Protein AF-A0A2P5M275-F1 (afdb_monomer_lite)

Secondary structure (DSSP, 8-state):
---HHHHHHHHHHHHHHTTTSTT--HHHHHHHHHHHHHHTTPPPPHHHHHHHHHHHHHHHHHHHHHHHHHHHHHHHS---S--HHHHHHHHHHHTPBPTTS-BTTGGG--S-HHHHHHHHHHHHHHHHTT--HHHHHHHHHHHHHHHTTT-TT--------HHHHHHHHHHHHHHH-GGGHHHHHHHHHHHHHHHHTS-TTHHHHHHHHHHHHHHHHHHTT-HHHHHHHHHHHHHHHHHHHHHHHHHHHHHHHHHHHHHHHHTT-TT---------TT--S-SHHHHHHH--SS--

Sequence (296 aa):
MATYPELYRQLAREILANEARSALSARELVDQLARRLNAKGYALTPEISRELTDYADSLKSSVRDGIEKAAKIAIDLPVTLQSATIANLAEQAFNQRWPDGIMLSDRLFNFGEDIRSGLTDVLQQAVKAGQSTDKTVLVMQRTIERASAGQRFAIVQRYQEDWVKDLYEAGVDLIRDPQTRKNWDRAIADVSERIDGLKVTGSRRAAERVFSQIKLAVEQGREELADSAVKYWLYDKQLYSLKRIARTEMSVAMHQAVIAGTENDDTIIGYQWRLSSTHVVTDICDYYASIDMGLG

pLDDT: mean 73.91, std 18.24, range [28.17, 97.75]

Radius of gyration: 28.37 Å; chains: 1; bounding box: 62×54×78 Å

Foldseek 3Di:
DDDPLRLLLVLVVLCVVCVVVPDDALLRSLVVSQVVCVVVVDHDDPVNSVVSSVVSVVLVVCVVVVVVVVVVVVVVDPDDVDDLQLLVQLLVLQVDQDPVRAGLLRVQDPADPQLSVQLSVLLNVCLSVVHDLLVSLVSSQCSQCVVVVNNPLDFRDPDDDVLLVQLLVLLLCCLVDVVSVVSNVVSLVVLVVVLVPDDPDPVSVLSVQLSVQSVVCSVVSHSVSNVVSVSVSSSVVSSVSSSVSSVVSSVSSSVSSVCVVCVPPPSDPDDAQDDDPPPDDDDVSCVRRPDCPPND

Structure (mmCIF, N/CA/C/O backbone):
data_AF-A0A2P5M275-F1
#
_entry.id   AF-A0A2P5M275-F1
#
loop_
_atom_site.group_PDB
_atom_site.id
_atom_site.type_symbol
_atom_site.label_atom_id
_atom_site.label_alt_id
_atom_site.label_comp_id
_atom_site.label_asym_id
_atom_site.label_entity_id
_atom_site.label_seq_id
_atom_site.pdbx_PDB_ins_code
_atom_site.Cartn_x
_atom_site.Cartn_y
_atom_site.Cartn_z
_atom_site.occupancy
_atom_site.B_iso_or_equiv
_atom_site.auth_seq_id
_atom_site.auth_comp_id
_atom_site.auth_asym_id
_atom_site.auth_atom_id
_atom_site.pdbx_PDB_model_num
ATOM 1 N N . MET A 1 1 ? 7.198 -24.721 -46.117 1.00 41.66 1 MET A N 1
ATOM 2 C CA . MET A 1 1 ? 8.501 -24.046 -45.936 1.00 41.66 1 MET A CA 1
ATOM 3 C C . MET A 1 1 ? 8.345 -23.093 -44.768 1.00 41.66 1 MET A C 1
ATOM 5 O O . MET A 1 1 ? 7.381 -22.342 -44.787 1.00 41.66 1 MET A O 1
ATOM 9 N N . ALA A 1 2 ? 9.194 -23.183 -43.744 1.00 42.75 2 ALA A N 1
ATOM 10 C CA . ALA A 1 2 ? 9.186 -22.203 -42.658 1.00 42.75 2 ALA A CA 1
ATOM 11 C C . ALA A 1 2 ? 9.651 -20.858 -43.228 1.00 42.75 2 ALA A C 1
ATOM 13 O O . ALA A 1 2 ? 10.563 -20.829 -44.058 1.00 42.75 2 ALA A O 1
ATOM 14 N N . THR A 1 3 ? 9.003 -19.767 -42.839 1.00 49.44 3 THR A N 1
ATOM 15 C CA . THR A 1 3 ? 9.398 -18.428 -43.284 1.00 49.44 3 THR A CA 1
ATOM 16 C C . THR A 1 3 ? 10.644 -17.975 -42.515 1.00 49.44 3 THR A C 1
ATOM 18 O O . THR A 1 3 ? 10.827 -18.332 -41.352 1.00 49.44 3 THR A O 1
ATOM 21 N N . TYR A 1 4 ? 11.521 -17.188 -43.147 1.00 48.44 4 TYR A N 1
ATOM 22 C CA . TYR A 1 4 ? 12.756 -16.675 -42.526 1.00 48.44 4 TYR A CA 1
ATOM 23 C C . TYR A 1 4 ? 12.555 -16.099 -41.100 1.00 48.44 4 TYR A C 1
ATOM 25 O O . TYR A 1 4 ? 13.332 -16.449 -40.211 1.00 48.44 4 TYR A O 1
ATOM 33 N N . PRO A 1 5 ? 11.495 -15.313 -40.811 1.00 46.75 5 PRO A N 1
ATOM 34 C CA . PRO A 1 5 ? 11.239 -14.793 -39.463 1.00 46.75 5 PRO A CA 1
ATOM 35 C C . PRO A 1 5 ? 10.912 -15.855 -38.401 1.00 46.75 5 PRO A C 1
ATOM 37 O O . PRO A 1 5 ? 11.118 -15.607 -37.213 1.00 46.75 5 PRO A O 1
ATOM 40 N N . GLU A 1 6 ? 10.374 -17.012 -38.793 1.00 53.12 6 GLU A N 1
ATOM 41 C CA . GLU A 1 6 ? 10.080 -18.123 -37.875 1.00 53.12 6 GLU A CA 1
ATOM 42 C C . GLU A 1 6 ? 11.361 -18.873 -37.497 1.00 53.12 6 GLU A C 1
ATOM 44 O O . GLU A 1 6 ? 11.539 -19.242 -36.337 1.00 53.12 6 GLU A O 1
ATOM 49 N N . LEU A 1 7 ? 12.288 -19.026 -38.448 1.00 53.81 7 LEU A N 1
ATOM 50 C CA . LEU A 1 7 ? 13.581 -19.677 -38.229 1.00 53.81 7 LEU A CA 1
ATOM 51 C C . LEU A 1 7 ? 14.481 -18.866 -37.286 1.00 53.81 7 LEU A C 1
ATOM 53 O O . LEU A 1 7 ? 15.051 -19.437 -36.357 1.00 53.81 7 LEU A O 1
ATOM 57 N N . TYR A 1 8 ? 14.548 -17.540 -37.460 1.00 55.03 8 TYR A N 1
ATOM 58 C CA . TYR A 1 8 ? 15.309 -16.655 -36.568 1.00 55.03 8 TYR A CA 1
ATOM 59 C C . TYR A 1 8 ? 14.751 -16.640 -35.140 1.00 55.03 8 TYR A C 1
ATOM 61 O O . TYR A 1 8 ? 15.510 -16.755 -34.177 1.00 55.03 8 TYR A O 1
ATOM 69 N N . ARG A 1 9 ? 13.420 -16.588 -34.986 1.00 56.62 9 ARG A N 1
ATOM 70 C CA . ARG A 1 9 ? 12.767 -16.672 -33.668 1.00 56.62 9 ARG A CA 1
ATOM 71 C C . ARG A 1 9 ? 13.028 -18.007 -32.981 1.00 56.62 9 ARG A C 1
ATOM 73 O O . ARG A 1 9 ? 13.296 -18.040 -31.782 1.00 56.62 9 ARG A O 1
ATOM 80 N N . GLN A 1 10 ? 12.976 -19.106 -33.728 1.00 58.97 10 GLN A N 1
ATOM 81 C CA . GLN A 1 10 ? 13.238 -20.428 -33.173 1.00 58.97 10 GLN A CA 1
ATOM 82 C C . GLN A 1 10 ? 14.709 -20.589 -32.760 1.00 58.97 10 GLN A C 1
ATOM 84 O O . GLN A 1 10 ? 14.979 -21.150 -31.701 1.00 58.97 10 GLN A O 1
ATOM 89 N N . LEU A 1 11 ? 15.649 -20.035 -33.530 1.00 58.50 11 LEU A N 1
ATOM 90 C CA . LEU A 1 11 ? 17.070 -20.003 -33.180 1.00 58.50 11 LEU A CA 1
ATOM 91 C C . LEU A 1 11 ? 17.345 -19.160 -31.923 1.00 58.50 11 LEU A C 1
ATOM 93 O O . LEU A 1 11 ? 18.062 -19.618 -31.036 1.00 58.50 11 LEU A O 1
ATOM 97 N N . ALA A 1 12 ? 16.732 -17.978 -31.798 1.00 55.66 12 ALA A N 1
ATOM 98 C CA . ALA A 1 12 ? 16.854 -17.133 -30.607 1.00 55.66 12 ALA A CA 1
ATOM 99 C C . ALA A 1 12 ? 16.350 -17.844 -29.334 1.00 55.66 12 ALA A C 1
ATOM 101 O O . ALA A 1 12 ? 17.017 -17.815 -28.300 1.00 55.66 12 ALA A O 1
ATOM 102 N N . ARG A 1 13 ? 15.220 -18.564 -29.419 1.00 59.66 13 ARG A N 1
ATOM 103 C CA . ARG A 1 13 ? 14.695 -19.375 -28.303 1.00 59.66 13 ARG A CA 1
ATOM 104 C C . ARG A 1 13 ? 15.646 -20.499 -27.895 1.00 59.66 13 ARG A C 1
ATOM 106 O O . ARG A 1 13 ? 15.815 -20.744 -26.705 1.00 59.66 13 ARG A O 1
ATOM 113 N N . GLU A 1 14 ? 16.277 -21.175 -28.854 1.00 59.34 14 GLU A N 1
ATOM 114 C CA . GLU A 1 14 ? 17.258 -22.232 -28.561 1.00 59.34 14 GLU A CA 1
ATOM 115 C C . GLU A 1 14 ? 18.533 -21.669 -27.920 1.00 59.34 14 GLU A C 1
ATOM 117 O O . GLU A 1 14 ? 19.098 -22.310 -27.033 1.00 59.34 14 GLU A O 1
ATOM 122 N N . ILE A 1 15 ? 18.973 -20.471 -28.321 1.00 57.38 15 ILE A N 1
ATOM 123 C CA . ILE A 1 15 ? 20.101 -19.774 -27.687 1.00 57.38 15 ILE A CA 1
ATOM 124 C C . ILE A 1 15 ? 19.769 -19.462 -26.219 1.00 57.38 15 ILE A C 1
ATOM 126 O O . ILE A 1 15 ? 20.538 -19.840 -25.338 1.00 57.38 15 ILE A O 1
ATOM 130 N N . LEU A 1 16 ? 18.599 -18.873 -25.947 1.00 54.28 16 LEU A N 1
ATOM 131 C CA . LEU A 1 16 ? 18.150 -18.524 -24.590 1.00 54.28 16 LEU A CA 1
ATOM 132 C C . LEU A 1 16 ? 17.917 -19.761 -23.703 1.00 54.28 16 LEU A C 1
ATOM 134 O O . LEU A 1 16 ? 18.324 -19.793 -22.543 1.00 54.28 16 LEU A O 1
ATOM 138 N N . ALA A 1 17 ? 17.322 -20.828 -24.244 1.00 57.44 17 ALA A N 1
ATOM 139 C CA . ALA A 1 17 ? 17.082 -22.071 -23.504 1.00 57.44 17 ALA A CA 1
ATOM 140 C C . ALA A 1 17 ? 18.379 -22.813 -23.123 1.00 57.44 17 ALA A C 1
ATOM 142 O O . ALA A 1 17 ? 18.396 -23.583 -22.160 1.00 57.44 17 ALA A O 1
ATOM 143 N N . ASN A 1 18 ? 19.467 -22.589 -23.868 1.00 53.31 18 ASN A N 1
ATOM 144 C CA . ASN A 1 18 ? 20.777 -23.194 -23.625 1.00 53.31 18 ASN A CA 1
ATOM 145 C C . ASN A 1 18 ? 21.795 -22.220 -23.009 1.00 53.31 18 ASN A C 1
ATOM 147 O O . ASN A 1 18 ? 22.940 -22.611 -22.788 1.00 53.31 18 ASN A O 1
ATOM 151 N N . GLU A 1 19 ? 21.398 -20.992 -22.665 1.00 48.16 19 GLU A N 1
ATOM 152 C CA . GLU A 1 19 ? 22.275 -19.970 -22.076 1.00 48.16 19 GLU A CA 1
ATOM 153 C C . GLU A 1 19 ? 22.831 -20.403 -20.702 1.00 48.16 19 GLU A C 1
ATOM 155 O O . GLU A 1 19 ? 23.972 -20.107 -20.355 1.00 48.16 19 GLU A O 1
ATOM 160 N N . ALA A 1 20 ? 22.086 -21.241 -19.967 1.00 38.84 20 ALA A N 1
ATOM 161 C CA . ALA A 1 20 ? 22.553 -21.886 -18.735 1.00 38.84 20 ALA A CA 1
ATOM 162 C C . ALA A 1 20 ? 23.567 -23.036 -18.965 1.00 38.84 20 ALA A C 1
ATOM 164 O O . ALA A 1 20 ? 24.135 -23.561 -18.008 1.00 38.84 20 ALA A O 1
ATOM 165 N N . ARG A 1 21 ? 23.793 -23.458 -20.219 1.00 43.53 21 ARG A N 1
ATOM 166 C CA . ARG A 1 21 ? 24.722 -24.527 -20.635 1.00 43.53 21 ARG A CA 1
ATOM 167 C C . ARG A 1 21 ? 25.749 -23.958 -21.622 1.00 43.53 21 ARG A C 1
ATOM 169 O O . ARG A 1 21 ? 25.783 -24.319 -22.796 1.00 43.53 21 ARG A O 1
ATOM 176 N N . SER A 1 22 ? 26.582 -23.044 -21.138 1.00 44.59 22 SER A N 1
ATOM 177 C CA . SER A 1 22 ? 27.550 -22.234 -21.893 1.00 44.59 22 SER A CA 1
ATOM 178 C C . SER A 1 22 ? 28.724 -23.008 -22.539 1.00 44.59 22 SER A C 1
ATOM 180 O O . SER A 1 22 ? 29.883 -22.698 -22.272 1.00 44.59 22 SER A O 1
ATOM 182 N N . ALA A 1 23 ? 28.468 -24.012 -23.386 1.00 54.59 23 ALA A N 1
ATOM 183 C CA . ALA A 1 23 ? 29.531 -24.791 -24.042 1.00 54.59 23 ALA A CA 1
ATOM 184 C C . ALA A 1 23 ? 29.375 -24.998 -25.561 1.00 54.59 23 ALA A C 1
ATOM 186 O O . ALA A 1 23 ? 30.333 -25.421 -26.198 1.00 54.59 23 ALA A O 1
ATOM 187 N N . LEU A 1 24 ? 28.216 -24.706 -26.162 1.00 59.34 24 LEU A N 1
ATOM 188 C CA . LEU A 1 24 ? 27.993 -24.958 -27.594 1.00 59.34 24 LEU A CA 1
ATOM 189 C C . LEU A 1 24 ? 28.390 -23.746 -28.448 1.00 59.34 24 LEU A C 1
ATOM 191 O O . LEU A 1 24 ? 28.012 -22.618 -28.135 1.00 59.34 24 LEU A O 1
ATOM 195 N N . SER A 1 25 ? 29.109 -23.967 -29.550 1.00 68.00 25 SER A N 1
ATOM 196 C CA . SER A 1 25 ? 29.417 -23.000 -30.618 1.00 68.00 25 SER A CA 1
ATOM 197 C C . SER A 1 25 ? 28.174 -22.640 -31.452 1.00 68.00 25 SER A C 1
ATOM 199 O O . SER A 1 25 ? 27.143 -23.305 -31.370 1.00 68.00 25 SER A O 1
ATOM 201 N N . ALA A 1 26 ? 28.209 -21.526 -32.200 1.00 64.19 26 ALA A N 1
ATOM 202 C CA . ALA A 1 26 ? 27.068 -21.097 -33.027 1.00 64.19 26 ALA A CA 1
ATOM 203 C C . ALA A 1 26 ? 26.691 -22.164 -34.061 1.00 64.19 26 ALA A C 1
ATOM 205 O O . ALA A 1 26 ? 25.523 -22.510 -34.214 1.00 64.19 26 ALA A O 1
ATOM 206 N N . ARG A 1 27 ? 27.709 -22.775 -34.669 1.00 67.75 27 ARG A N 1
ATOM 207 C CA . ARG A 1 27 ? 27.561 -23.895 -35.593 1.00 67.75 27 ARG A CA 1
ATOM 208 C C . ARG A 1 27 ? 26.863 -25.099 -34.957 1.00 67.75 27 ARG A C 1
ATOM 210 O O . ARG A 1 27 ? 25.938 -25.645 -35.543 1.00 67.75 27 ARG A O 1
ATOM 217 N N . GLU A 1 28 ? 27.235 -25.476 -33.734 1.00 69.94 28 GLU A N 1
ATOM 218 C CA . GLU A 1 28 ? 26.596 -26.600 -33.032 1.00 69.94 28 GLU A CA 1
ATOM 219 C C . GLU A 1 28 ? 25.122 -26.334 -32.693 1.00 69.94 28 GLU A C 1
ATOM 221 O O . GLU A 1 28 ? 24.309 -27.261 -32.734 1.00 69.94 28 GLU A O 1
ATOM 226 N N . LEU A 1 29 ? 24.762 -25.082 -32.393 1.00 66.31 29 LEU A N 1
ATOM 227 C CA . LEU A 1 29 ? 23.375 -24.672 -32.153 1.00 66.31 29 LEU A CA 1
ATOM 228 C C . LEU A 1 29 ? 22.541 -24.744 -33.437 1.00 66.31 29 LEU A C 1
ATOM 230 O O . LEU A 1 29 ? 21.451 -25.321 -33.432 1.00 66.31 29 LEU A O 1
ATOM 234 N N . VAL A 1 30 ? 23.074 -24.234 -34.549 1.00 66.25 30 VAL A N 1
ATOM 235 C CA . VAL A 1 30 ? 22.419 -24.309 -35.863 1.00 66.25 30 VAL A CA 1
ATOM 236 C C . VAL A 1 30 ? 22.283 -25.760 -36.328 1.00 66.25 30 VAL A C 1
ATOM 238 O O . VAL A 1 30 ? 21.218 -26.145 -36.803 1.00 66.25 30 VAL A O 1
ATOM 241 N N . ASP A 1 31 ? 23.282 -26.613 -36.091 1.00 71.44 31 ASP A N 1
ATOM 242 C CA . ASP A 1 31 ? 23.215 -28.045 -36.410 1.00 71.44 31 ASP A CA 1
ATOM 243 C C . ASP A 1 31 ? 22.168 -28.791 -35.559 1.00 71.44 31 ASP A C 1
ATOM 245 O O . ASP A 1 31 ? 21.525 -29.745 -36.013 1.00 71.44 31 ASP A O 1
ATOM 249 N N . GLN A 1 32 ? 21.970 -28.397 -34.298 1.00 69.75 32 GLN A N 1
ATOM 250 C CA . GLN A 1 32 ? 20.891 -28.939 -33.463 1.00 69.75 32 GLN A CA 1
ATOM 251 C C . GLN A 1 32 ? 19.508 -28.488 -33.943 1.00 69.75 32 GLN A C 1
ATOM 253 O O . GLN A 1 32 ? 18.606 -29.325 -34.063 1.00 69.75 32 GLN A O 1
ATOM 258 N N . LEU A 1 33 ? 19.356 -27.204 -34.273 1.00 64.06 33 LEU A N 1
ATOM 259 C CA . LEU A 1 33 ? 18.132 -26.660 -34.855 1.00 64.06 33 LEU A CA 1
ATOM 260 C C . LEU A 1 33 ? 17.806 -27.353 -36.188 1.00 64.06 33 LEU A C 1
ATOM 262 O O . LEU A 1 33 ? 16.672 -27.786 -36.399 1.00 64.06 33 LEU A O 1
ATOM 266 N N . ALA A 1 34 ? 18.815 -27.565 -37.035 1.00 65.25 34 ALA A N 1
ATOM 267 C CA . ALA A 1 34 ? 18.674 -28.240 -38.316 1.00 65.25 34 ALA A CA 1
ATOM 268 C C . ALA A 1 34 ? 18.193 -29.685 -38.177 1.00 65.25 34 ALA A C 1
ATOM 270 O O . ALA A 1 34 ? 17.273 -30.104 -38.879 1.00 65.25 34 ALA A O 1
ATOM 271 N N . ARG A 1 35 ? 18.739 -30.441 -37.217 1.00 70.00 35 ARG A N 1
ATOM 272 C CA . ARG A 1 35 ? 18.275 -31.807 -36.918 1.00 70.00 35 ARG A CA 1
ATOM 273 C C . ARG A 1 35 ? 16.803 -31.847 -36.500 1.00 70.00 35 ARG A C 1
ATOM 275 O O . ARG A 1 35 ? 16.069 -32.723 -36.955 1.00 70.00 35 ARG A O 1
ATOM 282 N N . ARG A 1 36 ? 16.349 -30.897 -35.676 1.00 65.00 36 ARG A N 1
ATOM 283 C CA . ARG A 1 36 ? 14.945 -30.823 -35.226 1.00 65.00 36 ARG A CA 1
ATOM 284 C C . ARG A 1 36 ? 13.990 -30.392 -36.337 1.00 65.00 36 ARG A C 1
ATOM 286 O O . ARG A 1 36 ? 12.874 -30.901 -36.407 1.00 65.00 36 ARG A O 1
ATOM 293 N N . LEU A 1 37 ? 14.413 -29.470 -37.196 1.00 60.12 37 LEU A N 1
ATOM 294 C CA . LEU A 1 37 ? 13.616 -28.994 -38.326 1.00 60.12 37 LEU A CA 1
ATOM 295 C C . LEU A 1 37 ? 13.491 -30.057 -39.423 1.00 60.12 37 LEU A C 1
ATOM 297 O O . LEU A 1 37 ? 12.380 -30.305 -39.893 1.00 60.12 37 LEU A O 1
ATOM 301 N N . ASN A 1 38 ? 14.574 -30.783 -39.714 1.00 65.06 38 ASN A N 1
ATOM 302 C CA . ASN A 1 38 ? 14.548 -31.947 -40.604 1.00 65.06 38 ASN A CA 1
ATOM 303 C C . ASN A 1 38 ? 13.584 -33.029 -40.088 1.00 65.06 38 ASN A C 1
ATOM 305 O O . ASN A 1 38 ? 12.805 -33.577 -40.863 1.00 65.06 38 ASN A O 1
ATOM 309 N N . ALA A 1 39 ? 13.558 -33.281 -38.772 1.00 67.62 39 ALA A N 1
ATOM 310 C CA . ALA A 1 39 ? 12.608 -34.214 -38.154 1.00 67.62 39 ALA A CA 1
ATOM 311 C C . ALA A 1 39 ? 11.133 -33.775 -38.282 1.00 67.62 39 ALA A C 1
ATOM 313 O O . ALA A 1 39 ? 10.233 -34.604 -38.177 1.00 67.62 39 ALA A O 1
ATOM 314 N N . LYS A 1 40 ? 10.877 -32.485 -38.534 1.00 61.44 40 LYS A N 1
ATOM 315 C CA . LYS A 1 40 ? 9.546 -31.913 -38.797 1.00 61.44 40 LYS A CA 1
ATOM 316 C C . LYS A 1 40 ? 9.257 -31.722 -40.296 1.00 61.44 40 LYS A C 1
ATOM 318 O O . LYS A 1 40 ? 8.268 -31.083 -40.640 1.00 61.44 40 LYS A O 1
ATOM 323 N N . GLY A 1 41 ? 10.101 -32.262 -41.182 1.00 57.78 41 GLY A N 1
ATOM 324 C CA . GLY A 1 41 ? 9.927 -32.202 -42.638 1.00 57.78 41 GLY A CA 1
ATOM 325 C C . GLY A 1 41 ? 10.428 -30.914 -43.304 1.00 57.78 41 GLY A C 1
ATOM 326 O O . GLY A 1 41 ? 10.123 -30.675 -44.470 1.00 57.78 41 GLY A O 1
ATOM 327 N N . TYR A 1 42 ? 11.190 -30.079 -42.593 1.00 55.56 42 TYR A N 1
ATOM 328 C CA . TYR A 1 42 ? 11.779 -28.851 -43.130 1.00 55.56 42 TYR A CA 1
ATOM 329 C C . TYR A 1 42 ? 13.244 -29.086 -43.497 1.00 55.56 42 TYR A C 1
ATOM 331 O O . TYR A 1 42 ? 14.047 -29.352 -42.612 1.00 55.56 42 TYR A O 1
ATOM 339 N N . ALA A 1 43 ? 13.595 -28.952 -44.778 1.00 56.53 43 ALA A N 1
ATOM 340 C CA . ALA A 1 43 ? 14.980 -29.025 -45.240 1.00 56.53 43 ALA A CA 1
ATOM 341 C C . ALA A 1 43 ? 15.621 -27.629 -45.236 1.00 56.53 43 ALA A C 1
ATOM 343 O O . ALA A 1 43 ? 15.140 -26.726 -45.923 1.00 56.53 43 ALA A O 1
ATOM 344 N N . LEU A 1 44 ? 16.702 -27.452 -44.474 1.00 58.78 44 LEU A N 1
ATOM 345 C CA . LEU A 1 44 ? 17.525 -26.241 -44.537 1.00 58.78 44 LEU A CA 1
ATOM 346 C C . LEU A 1 44 ? 18.539 -26.368 -45.666 1.00 58.78 44 LEU A C 1
ATOM 348 O O . LEU A 1 44 ? 19.273 -27.357 -45.737 1.00 58.78 44 LEU A O 1
ATOM 352 N N . THR A 1 45 ? 18.595 -25.367 -46.540 1.00 66.38 45 THR A N 1
ATOM 353 C CA . THR A 1 45 ? 19.638 -25.312 -47.562 1.00 66.38 45 THR A CA 1
ATOM 354 C C . THR A 1 45 ? 20.974 -24.894 -46.934 1.00 66.38 45 THR A C 1
ATOM 356 O O . THR A 1 45 ? 20.988 -24.249 -45.878 1.00 66.38 45 THR A O 1
ATOM 359 N N . PRO A 1 46 ? 22.116 -25.242 -47.552 1.00 65.94 46 PRO A N 1
ATOM 360 C CA . PRO A 1 46 ? 23.437 -24.822 -47.080 1.00 65.94 46 PRO A CA 1
ATOM 361 C C . PRO A 1 46 ? 23.585 -23.302 -46.916 1.00 65.94 46 PRO A C 1
ATOM 363 O O . PRO A 1 46 ? 24.326 -22.849 -46.045 1.00 65.94 46 PRO A O 1
ATOM 366 N N . GLU A 1 47 ? 22.874 -22.521 -47.729 1.00 61.44 47 GLU A N 1
ATOM 367 C CA . GLU A 1 47 ? 22.841 -21.058 -47.675 1.00 61.44 47 GLU A CA 1
ATOM 368 C C . GLU A 1 47 ? 22.132 -20.569 -46.407 1.00 61.44 47 GLU A C 1
ATOM 370 O O . GLU A 1 47 ? 22.695 -19.769 -45.665 1.00 61.44 47 GLU A O 1
ATOM 375 N N . ILE A 1 48 ? 20.955 -21.124 -46.094 1.00 58.19 48 ILE A N 1
ATOM 376 C CA . ILE A 1 48 ? 20.192 -20.770 -44.886 1.00 58.19 48 ILE A CA 1
ATOM 377 C C . ILE A 1 48 ? 20.956 -21.186 -43.622 1.00 58.19 48 ILE A C 1
ATOM 379 O O . ILE A 1 48 ? 20.989 -20.448 -42.641 1.00 58.19 48 ILE A O 1
ATOM 383 N N . SER A 1 49 ? 21.625 -22.342 -43.637 1.00 60.47 49 SER A N 1
ATOM 384 C CA . SER A 1 49 ? 22.469 -22.775 -42.514 1.00 60.47 49 SER A CA 1
ATOM 385 C C . SER A 1 49 ? 23.648 -21.830 -42.265 1.00 60.47 49 SER A C 1
ATOM 387 O O . SER A 1 49 ? 24.035 -21.626 -41.113 1.00 60.47 49 SER A O 1
ATOM 389 N N . ARG A 1 50 ? 24.217 -21.237 -43.323 1.00 65.38 50 ARG A N 1
ATOM 390 C CA . ARG A 1 50 ? 25.289 -20.241 -43.202 1.00 65.38 50 ARG A CA 1
ATOM 391 C C . ARG A 1 50 ? 24.761 -18.942 -42.599 1.00 65.38 50 ARG A C 1
ATOM 393 O O . ARG A 1 50 ? 25.303 -18.508 -41.593 1.00 65.38 50 ARG A O 1
ATOM 400 N N . GLU A 1 51 ? 23.655 -18.412 -43.120 1.00 61.44 51 GLU A N 1
ATOM 401 C CA . GLU A 1 51 ? 23.021 -17.194 -42.589 1.00 61.44 51 GLU A CA 1
ATOM 402 C C . GLU A 1 51 ? 22.602 -17.337 -41.118 1.00 61.44 51 GLU A C 1
ATOM 404 O O . GLU A 1 51 ? 22.825 -16.436 -40.314 1.00 61.44 51 GLU A O 1
ATOM 409 N N . LEU A 1 52 ? 22.056 -18.493 -40.726 1.00 56.19 52 LEU A N 1
ATOM 410 C CA . LEU A 1 52 ? 21.713 -18.775 -39.329 1.00 56.19 52 LEU A CA 1
ATOM 411 C C . LEU A 1 52 ? 22.953 -18.881 -38.430 1.00 56.19 52 LEU A C 1
ATOM 413 O O . LEU A 1 52 ? 22.884 -18.514 -37.257 1.00 56.19 52 LEU A O 1
ATOM 417 N N . THR A 1 53 ? 24.077 -19.375 -38.957 1.00 65.06 53 THR A N 1
ATOM 418 C CA . THR A 1 53 ? 25.344 -19.447 -38.212 1.00 65.06 53 THR A CA 1
ATOM 419 C C . THR A 1 53 ? 25.923 -18.053 -38.019 1.00 65.06 53 THR A C 1
ATOM 421 O O . THR A 1 53 ? 26.240 -17.699 -36.888 1.00 65.06 53 THR A O 1
ATOM 424 N N . ASP A 1 54 ? 25.954 -17.243 -39.078 1.00 63.72 54 ASP A N 1
ATOM 425 C CA . ASP A 1 54 ? 26.412 -15.853 -39.032 1.00 63.72 54 ASP A CA 1
ATOM 426 C C . ASP A 1 54 ? 25.539 -15.019 -38.076 1.00 63.72 54 ASP A C 1
ATOM 428 O O . ASP A 1 54 ? 26.051 -14.233 -37.280 1.00 63.72 54 ASP A O 1
ATOM 432 N N . TYR A 1 55 ? 24.222 -15.248 -38.073 1.00 58.72 55 TYR A N 1
ATOM 433 C CA . TYR A 1 55 ? 23.295 -14.627 -37.126 1.00 58.72 55 TYR A CA 1
ATOM 434 C C . TYR A 1 55 ? 23.526 -15.086 -35.678 1.00 58.72 55 TYR A C 1
ATOM 436 O O . TYR A 1 55 ? 23.542 -14.260 -34.767 1.00 58.72 55 TYR A O 1
ATOM 444 N N . ALA A 1 56 ? 23.740 -16.384 -35.440 1.00 58.72 56 ALA A N 1
ATOM 445 C CA . ALA A 1 56 ? 24.048 -16.906 -34.107 1.00 58.72 56 ALA A CA 1
ATOM 446 C C . ALA A 1 56 ? 25.413 -16.421 -33.585 1.00 58.72 56 ALA A C 1
ATOM 448 O O . ALA A 1 56 ? 25.546 -16.152 -32.388 1.00 58.72 56 ALA A O 1
ATOM 449 N N . ASP A 1 57 ? 26.413 -16.286 -34.458 1.00 63.72 57 ASP A N 1
ATOM 450 C CA . ASP A 1 57 ? 27.716 -15.706 -34.125 1.00 63.72 57 ASP A CA 1
ATOM 451 C C . ASP A 1 57 ? 27.602 -14.205 -33.852 1.00 63.72 57 ASP A C 1
ATOM 453 O O . ASP A 1 57 ? 28.147 -13.742 -32.852 1.00 63.72 57 ASP A O 1
ATOM 457 N N . SER A 1 58 ? 26.821 -13.469 -34.651 1.00 56.94 58 SER A N 1
ATOM 458 C CA . SER A 1 58 ? 26.509 -12.059 -34.396 1.00 56.94 58 SER A CA 1
ATOM 459 C C . SER A 1 58 ? 25.776 -11.873 -33.072 1.00 56.94 58 SER A C 1
ATOM 461 O O . SER A 1 58 ? 26.092 -10.955 -32.330 1.00 56.94 58 SER A O 1
ATOM 463 N N . LEU A 1 59 ? 24.817 -12.734 -32.731 1.00 55.78 59 LEU A N 1
ATOM 464 C CA . LEU A 1 59 ? 24.135 -12.686 -31.437 1.00 55.78 59 LEU A CA 1
ATOM 465 C C . LEU A 1 59 ? 25.107 -12.959 -30.292 1.00 55.78 59 LEU A C 1
ATOM 467 O O . LEU A 1 59 ? 25.091 -12.243 -29.300 1.00 55.78 59 LEU A O 1
ATOM 471 N N . LYS A 1 60 ? 25.992 -13.952 -30.423 1.00 57.31 60 LYS A N 1
ATOM 472 C CA . LYS A 1 60 ? 27.016 -14.227 -29.407 1.00 57.31 60 LYS A CA 1
ATOM 473 C C . LYS A 1 60 ? 28.028 -13.103 -29.269 1.00 57.31 60 LYS A C 1
ATOM 475 O O . LYS A 1 60 ? 28.425 -12.813 -28.144 1.00 57.31 60 LYS A O 1
ATOM 480 N N . SER A 1 61 ? 28.454 -12.487 -30.370 1.00 54.72 61 SER A N 1
ATOM 481 C CA . SER A 1 61 ? 29.343 -11.329 -30.325 1.00 54.72 61 SER A CA 1
ATOM 482 C C . SER A 1 61 ? 28.620 -10.123 -29.746 1.00 54.72 61 SER A C 1
ATOM 484 O O . SER A 1 61 ? 29.173 -9.491 -28.869 1.00 54.72 61 SER A O 1
ATOM 486 N N . SER A 1 62 ? 27.367 -9.857 -30.116 1.00 49.47 62 SER A N 1
ATOM 487 C CA . SER A 1 62 ? 26.563 -8.771 -29.544 1.00 49.47 62 SER A CA 1
ATOM 488 C C . SER A 1 62 ? 26.265 -8.984 -28.060 1.00 49.47 62 SER A C 1
ATOM 490 O O . SER A 1 62 ? 26.317 -8.029 -27.293 1.00 49.47 62 SER A O 1
ATOM 492 N N . VAL A 1 63 ? 26.016 -10.223 -27.622 1.00 46.84 63 VAL A N 1
ATOM 493 C CA . VAL A 1 63 ? 25.864 -10.579 -26.203 1.00 46.84 63 VAL A CA 1
ATOM 494 C C . VAL A 1 63 ? 27.198 -10.453 -25.473 1.00 46.84 63 VAL A C 1
ATOM 496 O O . VAL A 1 63 ? 27.228 -9.876 -24.393 1.00 46.84 63 VAL A O 1
ATOM 499 N N . ARG A 1 64 ? 28.319 -10.917 -26.045 1.00 44.69 64 ARG A N 1
ATOM 500 C CA . ARG A 1 64 ? 29.660 -10.738 -25.458 1.00 44.69 64 ARG A CA 1
ATOM 501 C C . ARG A 1 64 ? 30.037 -9.263 -25.372 1.00 44.69 64 ARG A C 1
ATOM 503 O O . ARG A 1 64 ? 30.438 -8.827 -24.307 1.00 44.69 64 ARG A O 1
ATOM 510 N N . ASP A 1 65 ? 29.863 -8.500 -26.440 1.00 47.97 65 ASP A N 1
ATOM 511 C CA . ASP A 1 65 ? 30.119 -7.062 -26.499 1.00 47.97 65 ASP A CA 1
ATOM 512 C C . ASP A 1 65 ? 29.177 -6.306 -25.562 1.00 47.97 65 ASP A C 1
ATOM 514 O O . ASP A 1 65 ? 29.579 -5.328 -24.940 1.00 47.97 65 ASP A O 1
ATOM 518 N N . GLY A 1 66 ? 27.932 -6.767 -25.425 1.00 42.38 66 GLY A N 1
ATOM 519 C CA . GLY A 1 66 ? 26.958 -6.279 -24.455 1.00 42.38 66 GLY A CA 1
ATOM 520 C C . GLY A 1 66 ? 27.395 -6.555 -23.018 1.00 42.38 66 GLY A C 1
ATOM 521 O O . GLY A 1 66 ? 27.364 -5.645 -22.197 1.00 42.38 66 GLY A O 1
ATOM 522 N N . ILE A 1 67 ? 27.886 -7.763 -22.724 1.00 37.31 67 ILE A N 1
ATOM 523 C CA . ILE A 1 67 ? 28.462 -8.152 -21.429 1.00 37.31 67 ILE A CA 1
ATOM 524 C C . ILE A 1 67 ? 29.758 -7.384 -21.158 1.00 37.31 67 ILE A C 1
ATOM 526 O O . ILE A 1 67 ? 29.956 -6.934 -20.041 1.00 37.31 67 ILE A O 1
ATOM 530 N N . GLU A 1 68 ? 30.629 -7.181 -22.145 1.00 38.34 68 GLU A N 1
ATOM 531 C CA . GLU A 1 68 ? 31.878 -6.425 -22.012 1.00 38.34 68 GLU A CA 1
ATOM 532 C C . GLU A 1 68 ? 31.620 -4.923 -21.856 1.00 38.34 68 GLU A C 1
ATOM 534 O O . GLU A 1 68 ? 32.284 -4.270 -21.051 1.00 38.34 68 GLU A O 1
ATOM 539 N N . LYS A 1 69 ? 30.631 -4.362 -22.565 1.00 42.62 69 LYS A N 1
ATOM 540 C CA . LYS A 1 69 ? 30.147 -2.990 -22.345 1.00 42.62 69 LYS A CA 1
ATOM 541 C C . LYS A 1 69 ? 29.517 -2.858 -20.965 1.00 42.62 69 LYS A C 1
ATOM 543 O O . LYS A 1 69 ? 29.865 -1.929 -20.246 1.00 42.62 69 LYS A O 1
ATOM 548 N N . ALA A 1 70 ? 28.653 -3.789 -20.566 1.00 34.31 70 ALA A N 1
ATOM 549 C CA . ALA A 1 70 ? 28.051 -3.815 -19.237 1.00 34.31 70 ALA A CA 1
ATOM 550 C C . ALA A 1 70 ? 29.109 -3.989 -18.137 1.00 34.31 70 ALA A C 1
ATOM 552 O O . ALA A 1 70 ? 29.028 -3.315 -17.119 1.00 34.31 70 ALA A O 1
ATOM 553 N N . ALA A 1 71 ? 30.139 -4.810 -18.355 1.00 31.61 71 ALA A N 1
ATOM 554 C CA . ALA A 1 71 ? 31.263 -5.004 -17.442 1.00 31.61 71 ALA A CA 1
ATOM 555 C C . ALA A 1 71 ? 32.161 -3.761 -17.363 1.00 31.61 71 ALA A C 1
ATOM 557 O O . ALA A 1 71 ? 32.576 -3.385 -16.273 1.00 31.61 71 ALA A O 1
ATOM 558 N N . LYS A 1 72 ? 32.413 -3.069 -18.482 1.00 34.78 72 LYS A N 1
ATOM 559 C CA . LYS A 1 72 ? 33.106 -1.768 -18.489 1.00 34.78 72 LYS A CA 1
ATOM 560 C C . LYS A 1 72 ? 32.307 -0.689 -17.755 1.00 34.78 72 LYS A C 1
ATOM 562 O O . LYS A 1 72 ? 32.889 0.070 -16.994 1.00 34.78 72 LYS A O 1
ATOM 567 N N . ILE A 1 73 ? 30.984 -0.658 -17.926 1.00 36.81 73 ILE A N 1
ATOM 568 C CA . ILE A 1 73 ? 30.086 0.247 -17.189 1.00 36.81 73 ILE A CA 1
ATOM 569 C C . ILE A 1 73 ? 30.044 -0.122 -15.692 1.00 36.81 73 ILE A C 1
ATOM 571 O O . ILE A 1 73 ? 30.014 0.766 -14.845 1.00 36.81 73 ILE A O 1
ATOM 575 N N . ALA A 1 74 ? 30.100 -1.414 -15.356 1.00 28.17 74 ALA A N 1
ATOM 576 C CA . ALA A 1 74 ? 30.088 -1.932 -13.986 1.00 28.17 74 ALA A CA 1
ATOM 577 C C . ALA A 1 74 ? 31.378 -1.674 -13.192 1.00 28.17 74 ALA A C 1
ATOM 579 O O . ALA A 1 74 ? 31.342 -1.666 -11.963 1.00 28.17 74 ALA A O 1
ATOM 580 N N . ILE A 1 75 ? 32.513 -1.497 -13.875 1.00 32.31 75 ILE A N 1
ATOM 581 C CA . ILE A 1 75 ? 33.804 -1.196 -13.239 1.00 32.31 75 ILE A CA 1
ATOM 582 C C . ILE A 1 75 ? 33.863 0.268 -12.765 1.00 32.31 75 ILE A C 1
ATOM 584 O O . ILE A 1 75 ? 34.508 0.535 -11.754 1.00 32.31 75 ILE A O 1
ATOM 588 N N . ASP A 1 76 ? 33.131 1.184 -13.413 1.00 35.47 76 ASP A N 1
ATOM 589 C CA . ASP A 1 76 ? 33.159 2.623 -13.092 1.00 35.47 76 ASP A CA 1
ATOM 590 C C . ASP A 1 76 ? 31.911 3.150 -12.355 1.00 35.47 76 ASP A C 1
ATOM 592 O O . ASP A 1 76 ? 31.951 4.247 -11.794 1.00 35.47 76 ASP A O 1
ATOM 596 N N . LEU A 1 77 ? 30.809 2.394 -12.292 1.00 30.91 77 LEU A N 1
ATOM 597 C CA . LEU A 1 77 ? 29.594 2.776 -11.562 1.00 30.91 77 LEU A CA 1
ATOM 598 C C . LEU A 1 77 ? 29.026 1.585 -10.777 1.00 30.91 77 LEU A C 1
ATOM 600 O O . LEU A 1 77 ? 28.970 0.474 -11.308 1.00 30.91 77 LEU A O 1
ATOM 604 N N . PRO A 1 78 ? 28.543 1.789 -9.534 1.00 29.05 78 PRO A N 1
ATOM 605 C CA . PRO A 1 78 ? 27.832 0.745 -8.812 1.00 29.05 78 PRO A CA 1
ATOM 606 C C . PRO A 1 78 ? 26.630 0.305 -9.653 1.00 29.05 78 PRO A C 1
ATOM 608 O O . PRO A 1 78 ? 25.729 1.101 -9.914 1.00 29.05 78 PRO A O 1
ATOM 611 N N . VAL A 1 79 ? 26.629 -0.958 -10.088 1.00 30.98 79 VAL A N 1
ATOM 612 C CA . VAL A 1 79 ? 25.527 -1.563 -10.844 1.00 30.98 79 VAL A CA 1
ATOM 613 C C . VAL A 1 79 ? 24.328 -1.722 -9.918 1.00 30.98 79 VAL A C 1
ATOM 615 O O . VAL A 1 79 ? 24.080 -2.773 -9.330 1.00 30.98 79 VAL A O 1
ATOM 618 N N . THR A 1 80 ? 23.564 -0.653 -9.769 1.00 36.84 80 THR A N 1
ATOM 619 C CA . THR A 1 80 ? 22.126 -0.762 -9.584 1.00 36.84 80 THR A CA 1
ATOM 620 C C . THR A 1 80 ? 21.512 -0.949 -10.971 1.00 36.84 80 THR A C 1
ATOM 622 O O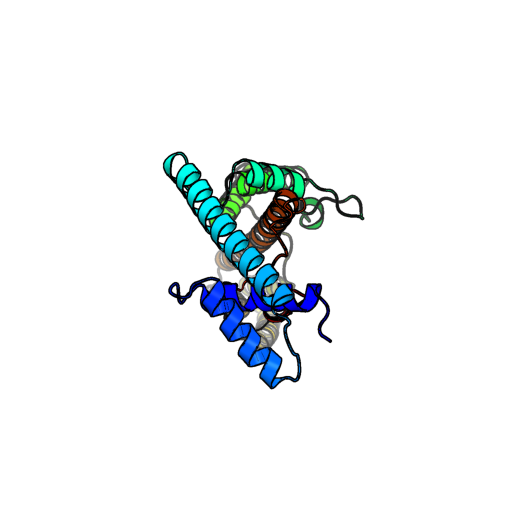 . THR A 1 80 ? 22.022 -0.432 -11.962 1.00 36.84 80 THR A O 1
ATOM 625 N N . LEU A 1 81 ? 20.405 -1.689 -11.072 1.00 38.62 81 LEU A N 1
ATOM 626 C CA . LEU A 1 81 ? 19.613 -1.890 -12.304 1.00 38.62 81 LEU A CA 1
ATOM 627 C C . LEU A 1 81 ? 18.997 -0.585 -12.869 1.00 38.62 81 LEU A C 1
ATOM 629 O O . LEU A 1 81 ? 18.000 -0.612 -13.582 1.00 38.62 81 LEU A O 1
ATOM 633 N N . GLN A 1 82 ? 19.556 0.572 -12.529 1.00 51.53 82 GLN A N 1
ATOM 634 C CA . GLN A 1 82 ? 19.091 1.890 -12.912 1.00 51.53 82 GLN A CA 1
ATOM 635 C C . GLN A 1 82 ? 20.276 2.678 -13.452 1.00 51.53 82 GLN A C 1
ATOM 637 O O . GLN A 1 82 ? 20.973 3.373 -12.714 1.00 51.53 82 GLN A O 1
ATOM 642 N N . SER A 1 83 ? 20.503 2.590 -14.763 1.00 58.62 83 SER A N 1
ATOM 643 C CA . SER A 1 83 ? 21.298 3.623 -15.420 1.00 58.62 83 SER A CA 1
ATOM 644 C C . SER A 1 83 ? 20.621 4.979 -15.173 1.00 58.62 83 SER A C 1
ATOM 646 O O . SER A 1 83 ? 19.392 5.058 -15.066 1.00 58.62 83 SER A O 1
ATOM 648 N N . ALA A 1 84 ? 21.396 6.061 -15.084 1.00 59.56 84 ALA A N 1
ATOM 649 C CA . ALA A 1 84 ? 20.836 7.405 -14.903 1.00 59.56 84 ALA A CA 1
ATOM 650 C C . ALA A 1 84 ? 19.774 7.740 -15.975 1.00 59.56 84 ALA A C 1
ATOM 652 O O . ALA A 1 84 ? 18.804 8.442 -15.699 1.00 59.56 84 ALA A O 1
ATOM 653 N N . THR A 1 85 ? 19.917 7.171 -17.176 1.00 59.88 85 THR A N 1
ATOM 654 C CA . TH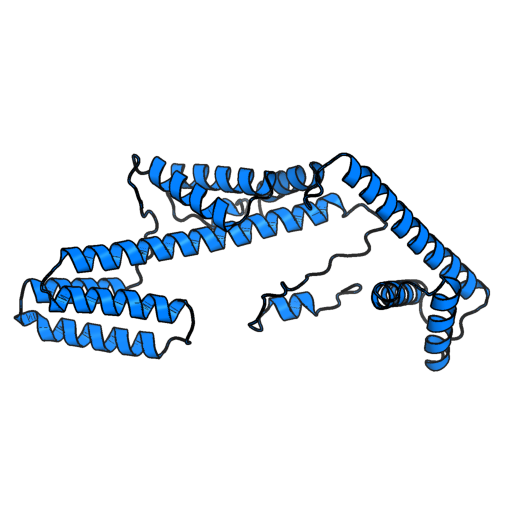R A 1 85 ? 18.938 7.243 -18.266 1.00 59.88 85 THR A CA 1
ATOM 655 C C . THR A 1 85 ? 17.602 6.605 -17.889 1.00 59.88 85 THR A C 1
ATOM 657 O O . THR A 1 85 ? 16.571 7.254 -18.026 1.00 59.88 85 THR A O 1
ATOM 660 N N . ILE A 1 86 ? 17.602 5.376 -17.360 1.00 59.62 86 ILE A N 1
ATOM 661 C CA . ILE A 1 86 ? 16.373 4.686 -16.933 1.00 59.62 86 ILE A CA 1
ATOM 662 C C . ILE A 1 86 ? 15.722 5.406 -15.750 1.00 59.62 86 ILE A C 1
ATOM 664 O O . ILE A 1 86 ? 14.504 5.546 -15.720 1.00 59.62 86 ILE A O 1
ATOM 668 N N . ALA A 1 87 ? 16.506 5.934 -14.808 1.00 61.72 87 ALA A N 1
ATOM 669 C CA . ALA A 1 87 ? 15.964 6.733 -13.709 1.00 61.72 87 ALA A CA 1
ATOM 670 C C . ALA A 1 87 ? 15.250 8.007 -14.210 1.00 61.72 87 ALA A C 1
ATOM 672 O O . ALA A 1 87 ? 14.146 8.311 -13.759 1.00 61.72 87 ALA A O 1
ATOM 673 N N . ASN A 1 88 ? 15.840 8.715 -15.180 1.00 66.12 88 ASN A N 1
ATOM 674 C CA . ASN A 1 88 ? 15.229 9.899 -15.794 1.00 66.12 88 ASN A CA 1
ATOM 675 C C . ASN A 1 88 ? 13.982 9.551 -16.621 1.00 66.12 88 ASN A C 1
ATOM 677 O O . ASN A 1 88 ? 12.989 10.273 -16.570 1.00 66.12 88 ASN A O 1
ATOM 681 N N . LEU A 1 89 ? 14.011 8.446 -17.366 1.00 64.44 89 LEU A N 1
ATOM 682 C CA . LEU A 1 89 ? 12.851 7.968 -18.121 1.00 64.44 89 LEU A CA 1
ATOM 683 C C . LEU A 1 89 ? 11.720 7.514 -17.195 1.00 64.44 89 LEU A C 1
ATOM 685 O O . LEU A 1 89 ? 10.558 7.737 -17.509 1.00 64.44 89 LEU A O 1
ATOM 689 N N . ALA A 1 90 ? 12.037 6.954 -16.027 1.00 62.09 90 ALA A N 1
ATOM 690 C CA . ALA A 1 90 ? 11.037 6.586 -15.031 1.00 62.09 90 ALA A CA 1
ATOM 691 C C . ALA A 1 90 ? 10.389 7.808 -14.384 1.00 62.09 90 ALA A C 1
ATOM 693 O O . ALA A 1 90 ? 9.182 7.812 -14.158 1.00 62.09 90 ALA A O 1
ATOM 694 N N . GLU A 1 91 ? 11.162 8.867 -14.139 1.00 68.62 91 GLU A N 1
ATOM 695 C CA . GLU A 1 91 ? 10.629 10.166 -13.722 1.00 68.62 91 GLU A CA 1
ATOM 696 C C . GLU A 1 91 ? 9.680 10.746 -14.791 1.00 68.62 91 GLU A C 1
ATOM 698 O O . GLU A 1 91 ? 8.581 11.194 -14.465 1.00 68.62 91 GLU A O 1
ATOM 703 N N . GLN A 1 92 ? 10.050 10.680 -16.074 1.00 70.88 92 GLN A N 1
ATOM 704 C CA . GLN A 1 92 ? 9.197 11.138 -17.181 1.00 70.88 92 GLN A CA 1
ATOM 705 C C . GLN A 1 92 ? 7.922 10.299 -17.330 1.00 70.88 92 GLN A C 1
ATOM 707 O O . GLN A 1 92 ? 6.838 10.862 -17.472 1.00 70.88 92 GLN A O 1
ATOM 712 N N . ALA A 1 93 ? 8.041 8.974 -17.251 1.00 69.25 93 ALA A N 1
ATOM 713 C CA . ALA A 1 93 ? 6.923 8.042 -17.336 1.00 69.25 93 ALA A CA 1
ATOM 714 C C . ALA A 1 93 ? 5.932 8.229 -16.181 1.00 69.25 93 ALA A C 1
ATOM 716 O O . ALA A 1 93 ? 4.724 8.297 -16.398 1.00 69.25 93 ALA A O 1
ATOM 717 N N . PHE A 1 94 ? 6.435 8.419 -14.957 1.00 66.31 94 PHE A N 1
ATOM 718 C CA . PHE A 1 94 ? 5.599 8.754 -13.804 1.00 66.31 94 PHE A CA 1
ATOM 719 C C . PHE A 1 94 ? 4.825 10.066 -14.016 1.00 66.31 94 PHE A C 1
ATOM 721 O O . PHE A 1 94 ? 3.675 10.194 -13.595 1.00 66.31 94 PHE A O 1
ATOM 728 N N . ASN A 1 95 ? 5.436 11.029 -14.711 1.00 67.69 95 ASN A N 1
ATOM 729 C CA . ASN A 1 95 ? 4.827 12.317 -15.021 1.00 67.69 95 ASN A CA 1
ATOM 730 C C . ASN A 1 95 ? 3.922 12.307 -16.267 1.00 67.69 95 ASN A C 1
ATOM 732 O O . ASN A 1 95 ? 3.340 13.340 -16.619 1.00 67.69 95 ASN A O 1
ATOM 736 N N . GLN A 1 96 ? 3.778 11.165 -16.941 1.00 67.81 96 GLN A N 1
ATOM 737 C CA . GLN A 1 96 ? 2.949 11.053 -18.131 1.00 67.81 96 GLN A CA 1
ATOM 738 C C . GLN A 1 96 ? 1.460 11.098 -17.766 1.00 67.81 96 GLN A C 1
ATOM 740 O O . GLN A 1 96 ? 0.973 10.392 -16.880 1.00 67.81 96 GLN A O 1
ATOM 745 N N . ARG A 1 97 ? 0.705 11.925 -18.494 1.00 59.34 97 ARG A N 1
ATOM 746 C CA . ARG A 1 97 ? -0.758 11.953 -18.400 1.00 59.34 97 ARG A CA 1
ATOM 747 C C . ARG A 1 97 ? -1.348 10.778 -19.171 1.00 59.34 97 ARG A C 1
ATOM 749 O O . ARG A 1 97 ? -0.976 10.535 -20.318 1.00 59.34 97 ARG A O 1
ATOM 756 N N . TRP A 1 98 ? -2.277 10.071 -18.539 1.00 55.75 98 TRP A N 1
ATOM 757 C CA . TRP A 1 98 ? -3.019 8.978 -19.165 1.00 55.75 98 TRP A CA 1
ATOM 758 C C . TRP A 1 98 ? -4.062 9.535 -20.156 1.00 55.75 98 TRP A C 1
ATOM 760 O O . TRP A 1 98 ? -4.303 10.743 -20.162 1.00 55.75 98 TRP A O 1
ATOM 770 N N . PRO A 1 99 ? -4.698 8.703 -21.009 1.00 44.38 99 PRO A N 1
ATOM 771 C CA . PRO A 1 99 ? -5.650 9.167 -22.031 1.00 44.38 99 PRO A CA 1
ATOM 772 C C . PRO A 1 99 ? -6.840 9.993 -21.512 1.00 44.38 99 PRO A C 1
ATOM 774 O O . PRO A 1 99 ? -7.452 10.737 -22.270 1.00 44.38 99 PRO A O 1
ATOM 777 N N . ASP A 1 100 ? -7.163 9.884 -20.225 1.00 40.16 100 ASP A N 1
ATOM 778 C CA . ASP A 1 100 ? -8.177 10.684 -19.531 1.00 40.16 100 ASP A CA 1
ATOM 779 C C . ASP A 1 100 ? -7.650 12.030 -18.993 1.00 40.16 100 ASP A C 1
ATOM 781 O O . ASP A 1 100 ? -8.387 12.765 -18.343 1.00 40.16 100 ASP A O 1
ATOM 785 N N . GLY A 1 101 ? -6.386 12.373 -19.260 1.00 43.97 101 GLY A N 1
ATOM 786 C CA . GLY A 1 101 ? -5.748 13.637 -18.877 1.00 43.97 101 GLY A CA 1
ATOM 787 C C . GLY A 1 101 ? -5.252 13.699 -17.429 1.00 43.97 101 GLY A C 1
ATOM 788 O O . GLY A 1 101 ? -4.726 14.740 -17.019 1.00 43.97 101 GLY A O 1
ATOM 789 N N . ILE A 1 102 ? -5.398 12.602 -16.684 1.00 49.91 102 ILE A N 1
ATOM 790 C CA . ILE A 1 102 ? -5.116 12.477 -15.252 1.00 49.91 102 ILE A CA 1
ATOM 791 C C . ILE A 1 102 ? -3.767 11.755 -15.060 1.00 49.91 102 ILE A C 1
ATOM 793 O O . ILE A 1 102 ? -3.427 10.852 -15.832 1.00 49.91 102 ILE A O 1
ATOM 797 N N . MET A 1 103 ? -2.968 12.153 -14.063 1.00 63.47 103 MET A N 1
ATOM 798 C CA . MET A 1 103 ? -1.734 11.433 -13.715 1.00 63.47 103 MET A CA 1
ATOM 799 C C . MET A 1 103 ? -2.057 10.149 -12.939 1.00 63.47 103 MET A C 1
ATOM 801 O O . MET A 1 103 ? -3.114 10.021 -12.319 1.00 63.47 103 MET A O 1
ATOM 805 N N . LEU A 1 104 ? -1.141 9.180 -12.944 1.00 56.25 104 LEU A N 1
ATOM 806 C CA . LEU A 1 104 ? -1.332 7.943 -12.182 1.00 56.25 104 LEU A CA 1
ATOM 807 C C . LEU A 1 104 ? -1.483 8.230 -10.670 1.00 56.25 104 LEU A C 1
ATOM 809 O O . LEU A 1 104 ? -2.364 7.670 -10.014 1.00 56.25 104 LEU A O 1
ATOM 813 N N . SER A 1 105 ? -0.738 9.220 -10.170 1.00 62.72 105 SER A N 1
ATOM 814 C CA . SER A 1 105 ? -0.869 9.790 -8.827 1.00 62.72 105 SER A CA 1
ATOM 815 C C . SER A 1 105 ? -2.279 10.326 -8.550 1.00 62.72 105 SER A C 1
ATOM 817 O O . SER A 1 105 ? -2.903 9.934 -7.568 1.00 62.72 105 SER A O 1
ATOM 819 N N . ASP A 1 106 ? -2.832 11.164 -9.424 1.00 61.53 106 ASP A N 1
ATOM 820 C CA . ASP A 1 106 ? -4.144 11.802 -9.241 1.00 61.53 106 ASP A CA 1
ATOM 821 C C . ASP A 1 106 ? -5.299 10.798 -9.087 1.00 61.53 106 ASP A C 1
ATOM 823 O O . ASP A 1 106 ? -6.265 11.064 -8.368 1.00 61.53 106 ASP A O 1
ATOM 827 N N . ARG A 1 107 ? -5.193 9.615 -9.706 1.00 59.53 107 ARG A N 1
ATOM 828 C CA . ARG A 1 107 ? -6.199 8.543 -9.588 1.00 59.53 107 ARG A CA 1
ATOM 829 C C . ARG A 1 107 ? -6.197 7.847 -8.226 1.00 59.53 107 ARG A C 1
ATOM 831 O O . ARG A 1 107 ? -7.158 7.157 -7.891 1.00 59.53 107 ARG A O 1
ATOM 838 N N . LEU A 1 108 ? -5.132 7.995 -7.443 1.00 56.50 108 LEU A N 1
ATOM 839 C CA . LEU A 1 108 ? -4.912 7.217 -6.223 1.00 56.50 108 LEU A CA 1
ATOM 840 C C . LEU A 1 108 ? -5.282 7.958 -4.937 1.00 56.50 108 LEU A C 1
ATOM 842 O O . LEU A 1 108 ? -5.279 7.354 -3.862 1.00 56.50 108 LEU A O 1
ATOM 846 N N . PHE A 1 109 ? -5.642 9.242 -5.020 1.00 61.31 109 PHE A N 1
ATOM 847 C CA . PHE A 1 109 ? -5.748 10.098 -3.841 1.00 61.31 109 PHE A CA 1
ATOM 848 C C . PHE A 1 109 ? -7.151 10.665 -3.590 1.00 61.31 109 PHE A C 1
ATOM 850 O O . PHE A 1 109 ? -7.501 11.739 -4.073 1.00 61.31 109 PHE A O 1
ATOM 857 N N . ASN A 1 110 ? -7.869 10.058 -2.640 1.00 64.94 110 ASN A N 1
ATOM 858 C CA . ASN A 1 110 ? -8.930 10.732 -1.871 1.00 64.94 110 ASN A CA 1
ATOM 859 C C . ASN A 1 110 ? -8.346 11.522 -0.675 1.00 64.94 110 ASN A C 1
ATOM 861 O O . ASN A 1 110 ? -8.881 11.480 0.433 1.00 64.94 110 ASN A O 1
ATOM 865 N N . PHE A 1 111 ? -7.212 12.202 -0.873 1.00 72.12 111 PHE A N 1
ATOM 866 C CA . PHE A 1 111 ? -6.554 13.043 0.136 1.00 72.12 111 PHE A CA 1
ATOM 867 C C . PHE A 1 111 ? -6.592 14.517 -0.273 1.00 72.12 111 PHE A C 1
ATOM 869 O O . PHE A 1 111 ? -6.776 14.828 -1.451 1.00 72.12 111 PHE A O 1
ATOM 876 N N . GLY A 1 112 ? -6.412 15.409 0.708 1.00 75.56 112 GLY A N 1
ATOM 877 C CA . GLY A 1 112 ? -6.279 16.847 0.465 1.00 75.56 112 GLY A CA 1
ATOM 878 C C . GLY A 1 112 ? -5.086 17.171 -0.439 1.00 75.56 112 GLY A C 1
ATOM 879 O O . GLY A 1 112 ? -4.122 16.404 -0.495 1.00 75.56 112 GLY A O 1
ATOM 880 N N . GLU A 1 113 ? -5.166 18.299 -1.140 1.00 78.44 113 GLU A N 1
ATOM 881 C CA . GLU A 1 113 ? -4.220 18.711 -2.185 1.00 78.44 113 GLU A CA 1
ATOM 882 C C . GLU A 1 113 ? -2.762 18.762 -1.698 1.00 78.44 113 GLU A C 1
ATOM 884 O O . GLU A 1 113 ? -1.888 18.173 -2.330 1.00 78.44 113 GLU A O 1
ATOM 889 N N . ASP A 1 114 ? -2.508 19.329 -0.517 1.00 80.19 114 ASP A N 1
ATOM 890 C CA . ASP A 1 114 ? -1.154 19.421 0.053 1.00 80.19 114 ASP A CA 1
ATOM 891 C C . ASP A 1 114 ? -0.519 18.043 0.297 1.00 80.19 114 ASP A C 1
ATOM 893 O O . ASP A 1 114 ? 0.641 17.791 -0.038 1.00 80.19 114 ASP A O 1
ATOM 897 N N . ILE A 1 115 ? -1.299 17.112 0.857 1.00 84.50 115 ILE A N 1
ATOM 898 C CA . ILE A 1 115 ? -0.851 15.736 1.096 1.00 84.50 115 ILE A CA 1
ATOM 899 C C . ILE A 1 115 ? -0.620 15.040 -0.241 1.00 84.50 115 ILE A C 1
ATOM 901 O O . ILE A 1 115 ? 0.381 14.349 -0.406 1.00 84.50 115 ILE A O 1
ATOM 905 N N . ARG A 1 116 ? -1.526 15.230 -1.202 1.00 81.12 116 ARG A N 1
ATOM 906 C CA . ARG A 1 116 ? -1.412 14.656 -2.543 1.00 81.12 116 ARG A CA 1
ATOM 907 C C . ARG A 1 116 ? -0.115 15.086 -3.225 1.00 81.12 116 ARG A C 1
ATOM 909 O O . ARG A 1 116 ? 0.618 14.224 -3.710 1.00 81.12 116 ARG A O 1
ATOM 916 N N . SER A 1 117 ? 0.184 16.384 -3.224 1.00 81.62 117 SER A N 1
ATOM 917 C CA . SER A 1 117 ? 1.417 16.919 -3.806 1.00 81.62 117 SER A CA 1
ATOM 918 C C . SER A 1 117 ? 2.642 16.331 -3.110 1.00 81.62 117 SER A C 1
ATOM 920 O O . SER A 1 117 ? 3.497 15.739 -3.762 1.00 81.62 117 SER A O 1
ATOM 922 N N . GLY A 1 118 ? 2.686 16.375 -1.775 1.00 85.69 118 GLY A N 1
ATOM 923 C CA . GLY A 1 118 ? 3.829 15.850 -1.030 1.00 85.69 118 GLY A CA 1
ATOM 924 C C . GLY A 1 118 ? 4.045 14.344 -1.219 1.00 85.69 118 GLY A C 1
ATOM 925 O O . GLY A 1 118 ? 5.183 13.881 -1.262 1.00 85.69 118 GLY A O 1
ATOM 926 N N . LEU A 1 119 ? 2.975 13.551 -1.335 1.00 86.12 119 LEU A N 1
ATOM 927 C CA . LEU A 1 119 ? 3.083 12.118 -1.624 1.00 86.12 119 LEU A CA 1
ATOM 928 C C . LEU A 1 119 ? 3.562 11.852 -3.056 1.00 86.12 119 LEU A C 1
ATOM 930 O O . LEU A 1 119 ? 4.328 10.911 -3.265 1.00 86.12 119 LEU A O 1
ATOM 934 N N . THR A 1 120 ? 3.156 12.687 -4.013 1.00 83.06 120 THR A N 1
ATOM 935 C CA . THR A 1 120 ? 3.614 12.625 -5.409 1.00 83.06 120 THR A CA 1
ATOM 936 C C . THR A 1 120 ? 5.119 12.886 -5.495 1.00 83.06 120 THR A C 1
ATOM 938 O O . THR A 1 120 ? 5.838 12.082 -6.088 1.00 83.06 120 THR A O 1
ATOM 941 N N . ASP A 1 121 ? 5.620 13.911 -4.801 1.00 84.38 121 ASP A N 1
ATOM 942 C CA . ASP A 1 121 ? 7.055 14.223 -4.742 1.00 84.38 121 ASP A CA 1
ATOM 943 C C . ASP A 1 121 ? 7.871 13.070 -4.140 1.00 84.38 121 ASP A C 1
ATOM 945 O O . ASP A 1 121 ? 8.951 12.723 -4.626 1.00 84.38 121 ASP A O 1
ATOM 949 N N . VAL A 1 122 ? 7.353 12.438 -3.080 1.00 88.19 122 VAL A N 1
ATOM 950 C CA . VAL A 1 122 ? 8.001 11.273 -2.458 1.00 88.19 122 VAL A CA 1
ATOM 951 C C . VAL A 1 122 ? 8.097 10.108 -3.439 1.00 88.19 122 VAL A C 1
ATOM 953 O O . VAL A 1 122 ? 9.136 9.450 -3.495 1.00 88.19 122 VAL A O 1
ATOM 956 N N . LEU A 1 123 ? 7.042 9.849 -4.214 1.00 83.31 123 LEU A N 1
ATOM 957 C CA . LEU A 1 123 ? 7.035 8.785 -5.215 1.00 83.31 123 LEU A CA 1
ATOM 958 C C . LEU A 1 123 ? 8.024 9.076 -6.346 1.00 83.31 123 LEU A C 1
ATOM 960 O O . LEU A 1 123 ? 8.832 8.204 -6.658 1.00 83.31 123 LEU A O 1
ATOM 964 N N . GLN A 1 124 ? 8.047 10.297 -6.885 1.00 79.06 124 GLN A N 1
ATOM 965 C CA . GLN A 1 124 ? 9.018 10.709 -7.909 1.00 79.06 124 GLN A CA 1
ATOM 966 C C . GLN A 1 124 ? 10.463 10.513 -7.435 1.00 79.06 124 GLN A C 1
ATOM 968 O O . GLN A 1 124 ? 11.278 9.897 -8.124 1.00 79.06 124 GLN A O 1
ATOM 973 N N . GLN A 1 125 ? 10.782 10.978 -6.223 1.00 80.44 125 GLN A N 1
ATOM 974 C CA . GLN A 1 125 ? 12.118 10.814 -5.646 1.00 80.44 125 GLN A CA 1
ATOM 975 C C . GLN A 1 125 ? 12.463 9.343 -5.405 1.00 80.44 125 GLN A C 1
ATOM 977 O O . GLN A 1 125 ? 13.601 8.929 -5.629 1.00 80.44 125 GLN A O 1
ATOM 982 N N . ALA A 1 126 ? 11.495 8.540 -4.960 1.00 80.12 126 ALA A N 1
ATOM 983 C CA . ALA A 1 126 ? 11.691 7.115 -4.739 1.00 80.12 126 ALA A CA 1
ATOM 984 C C . ALA A 1 126 ? 11.950 6.356 -6.046 1.00 80.12 126 ALA A C 1
ATOM 986 O O . ALA A 1 126 ? 12.829 5.495 -6.070 1.00 80.12 126 ALA A O 1
ATOM 987 N N . VAL A 1 127 ? 11.228 6.697 -7.118 1.00 75.19 127 VAL A N 1
ATOM 988 C CA . VAL A 1 127 ? 11.439 6.177 -8.476 1.00 75.19 127 VAL A CA 1
ATOM 989 C C . VAL A 1 127 ? 12.849 6.532 -8.946 1.00 75.19 127 VAL A C 1
ATOM 991 O O . VAL A 1 127 ? 13.641 5.636 -9.236 1.00 75.19 127 VAL A O 1
ATOM 994 N N . LYS A 1 128 ? 13.206 7.818 -8.913 1.00 73.19 128 LYS A N 1
ATOM 995 C CA . LYS A 1 128 ? 14.515 8.322 -9.349 1.00 73.19 128 LYS A CA 1
ATOM 996 C C . LYS A 1 128 ? 15.695 7.692 -8.612 1.00 73.19 128 LYS A C 1
ATOM 998 O O . LYS A 1 128 ? 16.735 7.441 -9.208 1.00 73.19 128 LYS A O 1
ATOM 1003 N N . ALA A 1 129 ? 15.545 7.464 -7.310 1.00 74.00 129 ALA A N 1
ATOM 1004 C CA . ALA A 1 129 ? 16.599 6.915 -6.464 1.00 74.00 129 ALA A CA 1
ATOM 1005 C C . ALA A 1 129 ? 16.539 5.384 -6.309 1.00 74.00 129 ALA A C 1
ATOM 1007 O O . ALA A 1 129 ? 17.281 4.843 -5.488 1.00 74.00 129 ALA A O 1
ATOM 1008 N N . GLY A 1 130 ? 15.630 4.694 -7.009 1.00 71.25 130 GLY A N 1
ATOM 1009 C CA . GLY A 1 130 ? 15.471 3.239 -6.910 1.00 71.25 130 GLY A CA 1
ATOM 1010 C C . GLY A 1 130 ? 15.213 2.739 -5.497 1.00 71.25 130 GLY A C 1
ATOM 1011 O O . GLY A 1 130 ? 15.723 1.694 -5.092 1.00 71.25 130 GLY A O 1
ATOM 1012 N N . GLN A 1 131 ? 14.468 3.510 -4.708 1.00 79.12 131 GLN A N 1
ATOM 1013 C CA . GLN A 1 131 ? 14.222 3.170 -3.313 1.00 79.12 131 GLN A CA 1
ATOM 1014 C C . GLN A 1 131 ? 13.327 1.935 -3.186 1.00 79.12 131 GLN A C 1
ATOM 1016 O O . GLN A 1 131 ? 12.493 1.640 -4.038 1.00 79.12 131 GLN A O 1
ATOM 1021 N N . SER A 1 132 ? 13.467 1.210 -2.076 1.00 83.06 132 SER A N 1
ATOM 1022 C CA . SER A 1 132 ? 12.550 0.117 -1.767 1.00 83.06 132 SER A CA 1
ATOM 1023 C C . SER A 1 132 ? 11.168 0.658 -1.397 1.00 83.06 132 SER A C 1
ATOM 1025 O O . SER A 1 132 ? 11.054 1.661 -0.690 1.00 83.06 132 SER A O 1
ATOM 1027 N N . THR A 1 133 ? 10.111 -0.056 -1.795 1.00 84.25 133 THR A N 1
ATOM 1028 C CA . THR A 1 133 ? 8.722 0.304 -1.462 1.00 84.25 133 THR A CA 1
ATOM 1029 C C . THR A 1 133 ? 8.528 0.526 0.039 1.00 84.25 133 THR A C 1
ATOM 1031 O O . THR A 1 133 ? 7.857 1.471 0.437 1.00 84.25 133 THR A O 1
ATOM 1034 N N . ASP A 1 134 ? 9.137 -0.309 0.887 1.00 86.25 134 ASP A N 1
ATOM 1035 C CA . ASP A 1 134 ? 8.993 -0.188 2.341 1.00 86.25 134 ASP A CA 1
ATOM 1036 C C . ASP A 1 134 ? 9.605 1.116 2.874 1.00 86.25 134 ASP A C 1
ATOM 1038 O O . ASP A 1 134 ? 9.005 1.779 3.721 1.00 86.25 134 ASP A O 1
ATOM 1042 N N . LYS A 1 135 ? 10.755 1.545 2.334 1.00 89.50 135 LYS A N 1
ATOM 1043 C CA . LYS A 1 135 ? 11.343 2.845 2.676 1.00 89.50 135 LYS A CA 1
ATOM 1044 C C . LYS A 1 135 ? 10.449 3.986 2.194 1.00 89.50 135 LYS A C 1
ATOM 1046 O O . LYS A 1 135 ? 10.212 4.918 2.962 1.00 89.50 135 LYS A O 1
ATOM 1051 N N . THR A 1 136 ? 9.920 3.890 0.974 1.00 89.69 136 THR A N 1
ATOM 1052 C CA . THR A 1 136 ? 9.014 4.890 0.393 1.00 89.69 136 THR A CA 1
ATOM 1053 C C . THR A 1 136 ? 7.779 5.091 1.265 1.00 89.69 136 THR A C 1
ATOM 1055 O O . THR A 1 136 ? 7.471 6.223 1.624 1.00 89.69 136 THR A O 1
ATOM 1058 N N . VAL A 1 137 ? 7.129 4.011 1.714 1.00 92.31 137 VAL A N 1
ATOM 1059 C CA . VAL A 1 137 ? 5.941 4.074 2.588 1.00 92.31 137 VAL A CA 1
ATOM 1060 C C . VAL A 1 137 ? 6.228 4.816 3.895 1.00 92.31 137 VAL A C 1
ATOM 1062 O O . VAL A 1 137 ? 5.418 5.630 4.336 1.00 92.31 137 VAL A O 1
ATOM 1065 N N . LEU A 1 138 ? 7.400 4.601 4.502 1.00 93.94 138 LEU A N 1
ATOM 1066 C CA . LEU A 1 138 ? 7.796 5.321 5.718 1.00 93.94 138 LEU A CA 1
ATOM 1067 C C . LEU A 1 138 ? 8.021 6.818 5.478 1.00 93.94 138 LEU A C 1
ATOM 1069 O O . LEU A 1 138 ? 7.843 7.621 6.395 1.00 93.94 138 LEU A O 1
ATOM 1073 N N . VAL A 1 139 ? 8.476 7.206 4.286 1.00 94.88 139 VAL A N 1
ATOM 1074 C CA . VAL A 1 139 ? 8.631 8.619 3.918 1.00 94.88 139 VAL A CA 1
ATOM 1075 C C . VAL A 1 139 ? 7.266 9.232 3.613 1.00 94.88 139 VAL A C 1
ATOM 1077 O O . VAL A 1 139 ? 6.971 10.300 4.136 1.00 94.88 139 VAL A O 1
ATOM 1080 N N . MET A 1 140 ? 6.404 8.525 2.877 1.00 92.88 140 MET A N 1
ATOM 1081 C CA . MET A 1 140 ? 5.018 8.926 2.616 1.00 92.88 140 MET A CA 1
ATOM 1082 C C . MET A 1 140 ? 4.265 9.201 3.921 1.00 92.88 140 MET A C 1
ATOM 1084 O O . MET A 1 140 ? 3.668 10.262 4.085 1.00 92.88 140 MET A O 1
ATOM 1088 N N . GLN A 1 141 ? 4.355 8.287 4.892 1.00 94.62 141 GLN A N 1
ATOM 1089 C CA . GLN A 1 141 ? 3.729 8.479 6.196 1.00 94.62 141 GLN A CA 1
ATOM 1090 C C . GLN A 1 141 ? 4.289 9.708 6.924 1.00 94.62 141 GLN A C 1
ATOM 1092 O O . GLN A 1 141 ? 3.520 10.502 7.455 1.00 94.62 141 GLN A O 1
ATOM 1097 N N . ARG A 1 142 ? 5.611 9.919 6.909 1.00 94.75 142 ARG A N 1
ATOM 1098 C CA . ARG A 1 142 ? 6.223 11.125 7.493 1.00 94.75 142 ARG A CA 1
ATOM 1099 C C . ARG A 1 142 ? 5.763 12.411 6.805 1.00 94.75 142 ARG A C 1
ATOM 1101 O O . ARG A 1 142 ? 5.627 13.434 7.469 1.00 94.75 142 ARG A O 1
ATOM 1108 N N . THR A 1 143 ? 5.511 12.378 5.500 1.00 92.25 143 THR A N 1
ATOM 1109 C CA . THR A 1 143 ? 4.941 13.515 4.766 1.00 92.25 143 THR A CA 1
ATOM 1110 C C . THR A 1 143 ? 3.520 13.824 5.238 1.00 92.25 143 THR A C 1
ATOM 1112 O O . THR A 1 143 ? 3.218 14.984 5.509 1.00 92.25 143 THR A O 1
ATOM 1115 N N . ILE A 1 144 ? 2.684 12.801 5.443 1.00 91.69 144 ILE A N 1
ATOM 1116 C CA . ILE A 1 144 ? 1.336 12.963 6.017 1.00 91.69 144 ILE A CA 1
ATOM 1117 C C . ILE A 1 144 ? 1.406 13.570 7.425 1.00 91.69 144 ILE A C 1
ATOM 1119 O O . ILE A 1 144 ? 0.665 14.502 7.731 1.00 91.69 144 ILE A O 1
ATOM 1123 N N . GLU A 1 145 ? 2.308 13.076 8.277 1.00 93.88 145 GLU A N 1
ATOM 1124 C CA . GLU A 1 145 ? 2.491 13.590 9.642 1.00 93.88 145 GLU A CA 1
ATOM 1125 C C . GLU A 1 145 ? 2.900 15.067 9.644 1.00 93.88 145 GLU A C 1
ATOM 1127 O O . GLU A 1 145 ? 2.354 15.851 10.415 1.00 93.88 145 GLU A O 1
ATOM 1132 N N . ARG A 1 146 ? 3.803 15.479 8.745 1.00 92.56 146 ARG A N 1
ATOM 1133 C CA . ARG A 1 146 ? 4.201 16.890 8.594 1.00 92.56 146 ARG A CA 1
ATOM 1134 C C . ARG A 1 146 ? 3.040 17.773 8.145 1.00 92.56 146 ARG A C 1
ATOM 1136 O O . ARG A 1 146 ? 2.842 18.830 8.735 1.00 92.56 146 ARG A O 1
ATOM 1143 N N . ALA A 1 147 ? 2.267 17.327 7.155 1.00 89.12 147 ALA A N 1
ATOM 1144 C CA . ALA A 1 147 ? 1.077 18.041 6.687 1.00 89.12 147 ALA A CA 1
ATOM 1145 C C . ALA A 1 147 ? -0.018 18.124 7.768 1.00 89.12 147 ALA A C 1
ATOM 1147 O O . ALA A 1 147 ? -0.805 19.063 7.796 1.00 89.12 147 ALA A O 1
ATOM 1148 N N . SER A 1 148 ? -0.028 17.177 8.708 1.00 87.88 148 SER A N 1
ATOM 1149 C CA . SER A 1 148 ? -0.958 17.127 9.841 1.00 87.88 148 SER A CA 1
ATOM 1150 C C . SER A 1 148 ? -0.393 17.831 11.081 1.00 87.88 148 SER A C 1
ATOM 1152 O O . SER A 1 148 ? -0.466 17.302 12.188 1.00 87.88 148 SER A O 1
ATOM 1154 N N . ALA A 1 149 ? 0.237 18.996 10.897 1.00 89.69 149 ALA A N 1
ATOM 1155 C CA . ALA A 1 149 ? 0.854 19.790 11.968 1.00 89.69 149 ALA A CA 1
ATOM 1156 C C . ALA A 1 149 ? 1.878 19.019 12.837 1.00 89.69 149 ALA A C 1
ATOM 1158 O O . ALA A 1 149 ? 2.044 19.294 14.024 1.00 89.69 149 ALA A O 1
ATOM 1159 N N . GLY A 1 150 ? 2.568 18.029 12.262 1.00 87.88 150 GLY A N 1
ATOM 1160 C CA . GLY A 1 150 ? 3.534 17.190 12.977 1.00 87.88 150 GLY A CA 1
ATOM 1161 C C . GLY A 1 150 ? 2.907 16.099 13.852 1.00 87.88 150 GLY A C 1
ATOM 1162 O O . GLY A 1 150 ? 3.620 15.467 14.637 1.00 87.88 150 GLY A O 1
ATOM 1163 N N . GLN A 1 151 ? 1.598 15.849 13.738 1.00 90.19 151 GLN A N 1
ATOM 1164 C CA . GLN A 1 151 ? 0.929 14.784 14.477 1.00 90.19 151 GLN A CA 1
ATOM 1165 C C . GLN A 1 151 ? 1.515 13.420 14.096 1.00 90.19 151 GLN A C 1
ATOM 1167 O O . GLN A 1 151 ? 1.360 12.942 12.973 1.00 90.19 151 GLN A O 1
ATOM 1172 N N . ARG A 1 152 ? 2.157 12.752 15.060 1.00 90.38 152 ARG A N 1
ATOM 1173 C CA . ARG A 1 152 ? 2.661 11.384 14.876 1.00 90.38 152 ARG A CA 1
ATOM 1174 C C . ARG A 1 152 ? 1.509 10.414 14.647 1.00 90.38 152 ARG A C 1
ATOM 1176 O O . ARG A 1 152 ? 0.489 10.492 15.333 1.00 90.38 152 ARG A O 1
ATOM 1183 N N . PHE A 1 153 ? 1.712 9.457 13.744 1.00 90.62 153 PHE A N 1
ATOM 1184 C CA . PHE A 1 153 ? 0.697 8.484 13.345 1.00 90.62 153 PHE A CA 1
ATOM 1185 C C . PHE A 1 153 ? -0.579 9.154 12.815 1.00 90.62 153 PHE A C 1
ATOM 1187 O O . PHE A 1 153 ? -1.683 8.678 13.074 1.00 90.62 153 PHE A O 1
ATOM 1194 N N . ALA A 1 154 ? -0.436 10.283 12.111 1.00 90.69 154 ALA A N 1
ATOM 1195 C CA . ALA A 1 154 ? -1.559 10.966 11.484 1.00 90.69 154 ALA A CA 1
ATOM 1196 C C . ALA A 1 154 ? -2.276 10.044 10.488 1.00 90.69 154 ALA A C 1
ATOM 1198 O O . ALA A 1 154 ? -1.642 9.413 9.632 1.00 90.69 154 ALA A O 1
ATOM 1199 N N . ILE A 1 155 ? -3.601 9.989 10.610 1.00 89.81 155 ILE A N 1
ATOM 1200 C CA . ILE A 1 155 ? -4.497 9.200 9.767 1.00 89.81 155 ILE A CA 1
ATOM 1201 C C . ILE A 1 155 ? -5.343 10.186 8.971 1.00 89.81 155 ILE A C 1
ATOM 1203 O O . ILE A 1 155 ? -6.123 10.948 9.535 1.00 89.81 155 ILE A O 1
ATOM 1207 N N . VAL A 1 156 ? -5.177 10.164 7.657 1.00 85.62 156 VAL A N 1
ATOM 1208 C CA . VAL A 1 156 ? -5.923 10.994 6.700 1.00 85.62 156 VAL A CA 1
ATOM 1209 C C . VAL A 1 156 ? -6.835 10.142 5.824 1.00 85.62 156 VAL A C 1
ATOM 1211 O O . VAL A 1 156 ? -7.743 10.652 5.168 1.00 85.62 156 VAL A O 1
ATOM 1214 N N . GLN A 1 157 ? -6.632 8.823 5.851 1.00 75.25 157 GLN A N 1
ATOM 1215 C CA . GLN A 1 157 ? -7.523 7.865 5.229 1.00 75.25 157 GLN A CA 1
ATOM 1216 C C . GLN A 1 157 ? -8.848 7.776 5.986 1.00 75.25 157 GLN A C 1
ATOM 1218 O O . GLN A 1 157 ? -8.895 7.448 7.168 1.00 75.25 157 GLN A O 1
ATOM 1223 N N . ARG A 1 158 ? -9.938 8.030 5.259 1.00 66.62 158 ARG A N 1
ATOM 1224 C CA . ARG A 1 158 ? -11.310 8.012 5.787 1.00 66.62 158 ARG A CA 1
ATOM 1225 C C . ARG A 1 158 ? -12.035 6.681 5.604 1.00 66.62 158 ARG A C 1
ATOM 1227 O O . ARG A 1 158 ? -13.210 6.587 5.931 1.00 66.62 158 ARG A O 1
ATOM 1234 N N . TYR A 1 159 ? -11.371 5.672 5.042 1.00 58.47 159 TYR A N 1
ATOM 1235 C CA . TYR A 1 159 ? -11.984 4.366 4.805 1.00 58.47 159 TYR A CA 1
ATOM 1236 C C . TYR A 1 159 ? -12.190 3.650 6.150 1.00 58.47 159 TYR A C 1
ATOM 1238 O O . TYR A 1 159 ? -11.293 2.964 6.637 1.00 58.47 159 TYR A O 1
ATOM 1246 N N . GLN A 1 160 ? -13.355 3.849 6.764 1.00 64.12 160 GLN A N 1
ATOM 1247 C CA . GLN A 1 160 ? -13.857 3.005 7.842 1.00 64.12 160 GLN A CA 1
ATOM 1248 C C . GLN A 1 160 ? -14.684 1.895 7.204 1.00 64.12 160 GLN A C 1
ATOM 1250 O O . GLN A 1 160 ? -15.550 2.153 6.377 1.00 64.12 160 GLN A O 1
ATOM 1255 N N . GLU A 1 161 ? -14.368 0.649 7.540 1.00 83.56 161 GLU A N 1
ATOM 1256 C CA . GLU A 1 161 ? -15.271 -0.453 7.231 1.00 83.56 161 GLU A CA 1
ATOM 1257 C C . GLU A 1 161 ? -16.414 -0.394 8.247 1.00 83.56 161 GLU A C 1
ATOM 1259 O O . GLU A 1 161 ? 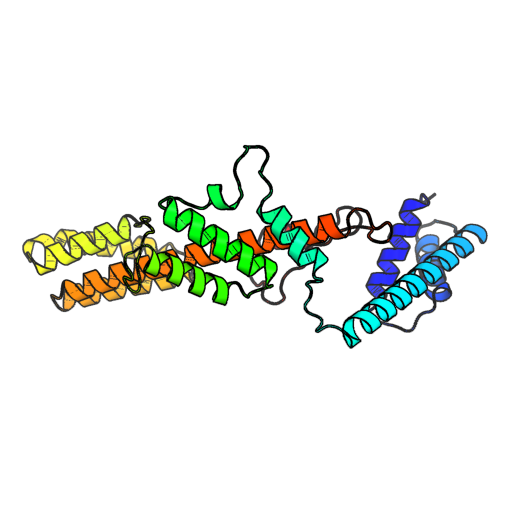-16.129 -0.366 9.447 1.00 83.56 161 GLU A O 1
ATOM 1264 N N . ASP A 1 162 ? -17.666 -0.381 7.776 1.00 89.12 162 ASP A N 1
ATOM 1265 C CA . ASP A 1 162 ? -18.853 -0.179 8.625 1.00 89.12 162 ASP A CA 1
ATOM 1266 C C . ASP A 1 162 ? -18.849 -1.105 9.847 1.00 89.12 162 ASP A C 1
ATOM 1268 O O . ASP A 1 162 ? -19.012 -0.649 10.969 1.00 89.12 162 ASP A O 1
ATOM 1272 N N . TRP A 1 163 ? -18.468 -2.373 9.669 1.00 92.50 163 TRP A N 1
ATOM 1273 C CA . TRP A 1 163 ? -18.412 -3.342 10.767 1.00 92.50 163 TRP A CA 1
ATOM 1274 C C . TRP A 1 163 ? -17.464 -2.957 11.917 1.00 92.50 163 TRP A C 1
ATOM 1276 O O . TRP A 1 163 ? -17.721 -3.329 13.056 1.00 92.50 163 TRP A O 1
ATOM 1286 N N . VAL A 1 164 ? -16.356 -2.247 11.654 1.00 93.69 164 VAL A N 1
ATOM 1287 C CA . VAL A 1 164 ? -15.434 -1.809 12.723 1.00 93.69 164 VAL A CA 1
ATOM 1288 C C . VAL A 1 164 ? -16.053 -0.666 13.501 1.00 93.69 164 VAL A C 1
ATOM 1290 O O . VAL A 1 164 ? -15.920 -0.614 14.722 1.00 93.69 164 VAL A O 1
ATOM 1293 N N . LYS A 1 165 ? -16.718 0.242 12.784 1.00 92.56 165 LYS A N 1
ATOM 1294 C CA . LYS A 1 165 ? -17.439 1.360 13.374 1.00 92.56 165 LYS A CA 1
ATOM 1295 C C . LYS A 1 165 ? -18.598 0.844 14.228 1.00 92.56 165 LYS A C 1
ATOM 1297 O O . LYS A 1 165 ? -18.651 1.180 15.403 1.00 92.56 165 LYS A O 1
ATOM 1302 N N . ASP A 1 166 ? -19.439 -0.025 13.675 1.00 94.31 166 ASP A N 1
ATOM 1303 C CA . ASP A 1 166 ? -20.604 -0.592 14.358 1.00 94.31 166 ASP A CA 1
ATOM 1304 C C . ASP A 1 166 ? -20.193 -1.377 15.613 1.00 94.31 166 ASP A C 1
ATOM 1306 O O . ASP A 1 166 ? -20.805 -1.249 16.673 1.00 94.31 166 ASP A O 1
ATOM 1310 N N . LEU A 1 167 ? -19.106 -2.154 15.521 1.00 96.44 167 LEU A N 1
ATOM 1311 C CA . LEU A 1 167 ? -18.531 -2.861 16.663 1.00 96.44 167 LEU A CA 1
ATOM 1312 C C . LEU A 1 167 ? -18.014 -1.889 17.730 1.00 96.44 167 LEU A C 1
ATOM 1314 O O . LEU A 1 167 ? -18.280 -2.079 18.913 1.00 96.44 167 LEU A O 1
ATOM 1318 N N . TYR A 1 168 ? -17.272 -0.856 17.332 1.00 96.25 168 TYR A N 1
ATOM 1319 C CA . TYR A 1 168 ? -16.764 0.155 18.256 1.00 96.25 168 TYR A CA 1
ATOM 1320 C C . TYR A 1 168 ? -17.902 0.901 18.968 1.00 96.25 168 TYR A C 1
ATOM 1322 O O . TYR A 1 168 ? -17.885 0.985 20.195 1.00 96.25 168 TYR A O 1
ATOM 1330 N N . GLU A 1 169 ? -18.904 1.380 18.226 1.00 96.00 169 GLU A N 1
ATOM 1331 C CA . GLU A 1 169 ? -20.057 2.106 18.773 1.00 96.00 169 GLU A CA 1
ATOM 1332 C C . GLU A 1 169 ? -20.835 1.226 19.759 1.00 96.00 169 GLU A C 1
ATOM 1334 O O . GLU A 1 169 ? -21.033 1.623 20.905 1.00 96.00 169 GLU A O 1
ATOM 1339 N N . ALA A 1 170 ? -21.159 -0.015 19.379 1.00 96.94 170 ALA A N 1
ATOM 1340 C CA . ALA A 1 170 ? -21.840 -0.955 20.269 1.00 96.94 170 ALA A CA 1
ATOM 1341 C C . ALA A 1 170 ? -21.016 -1.306 21.523 1.00 96.94 170 ALA A C 1
ATOM 1343 O O . ALA A 1 170 ? -21.583 -1.565 22.586 1.00 96.94 170 ALA A O 1
ATOM 1344 N N . GLY A 1 171 ? -19.686 -1.339 21.408 1.00 96.50 171 GLY A N 1
ATOM 1345 C CA . GLY A 1 171 ? -18.784 -1.582 22.529 1.00 96.50 171 GLY A CA 1
ATOM 1346 C C . GLY A 1 171 ? -18.738 -0.413 23.512 1.00 96.50 171 GLY A C 1
ATOM 1347 O O . GLY A 1 171 ? -18.886 -0.620 24.715 1.00 96.50 171 GLY A O 1
ATOM 1348 N N . VAL A 1 172 ? -18.574 0.814 23.012 1.00 96.62 172 VAL A N 1
ATOM 1349 C CA . VAL A 1 172 ? -18.565 2.038 23.832 1.00 96.62 172 VAL A CA 1
ATOM 1350 C C . VAL A 1 172 ? -19.919 2.268 24.497 1.00 96.62 172 VAL A C 1
ATOM 1352 O O . VAL A 1 172 ? -19.968 2.573 25.689 1.00 96.62 172 VAL A O 1
ATOM 1355 N N . ASP A 1 173 ? -21.015 2.048 23.773 1.00 97.00 173 ASP A N 1
ATOM 1356 C CA . ASP A 1 173 ? -22.365 2.126 24.331 1.00 97.00 173 ASP A CA 1
ATOM 1357 C C . ASP A 1 173 ? -22.543 1.168 25.513 1.00 97.00 173 ASP A C 1
ATOM 1359 O O . ASP A 1 173 ? -23.152 1.544 26.514 1.00 97.00 173 ASP A O 1
ATOM 1363 N N . LEU A 1 174 ? -21.960 -0.035 25.454 1.00 97.62 174 LEU A N 1
ATOM 1364 C CA . LEU A 1 174 ? -22.018 -0.983 26.568 1.00 97.62 174 LEU A CA 1
ATOM 1365 C C . LEU A 1 174 ? -21.174 -0.561 27.767 1.00 97.62 174 LEU A C 1
ATOM 1367 O O . LEU A 1 174 ? -21.588 -0.780 28.906 1.00 97.62 174 LEU A O 1
ATOM 1371 N N . ILE A 1 175 ? -20.002 0.027 27.528 1.00 95.44 175 ILE A N 1
ATOM 1372 C CA . ILE A 1 175 ? -19.157 0.548 28.610 1.00 95.44 175 ILE A CA 1
ATOM 1373 C C . ILE A 1 175 ? -19.916 1.634 29.392 1.00 95.44 175 ILE A C 1
ATOM 1375 O O . ILE A 1 175 ? -19.822 1.689 30.618 1.00 95.44 175 ILE A O 1
ATOM 1379 N N . ARG A 1 176 ? -20.699 2.464 28.691 1.00 95.50 176 ARG A N 1
ATOM 1380 C CA . ARG A 1 176 ? -21.461 3.582 29.271 1.00 95.50 176 ARG A CA 1
ATOM 1381 C C . ARG A 1 176 ? -22.797 3.165 29.873 1.00 95.50 176 ARG A C 1
ATOM 1383 O O . ARG A 1 176 ? -23.179 3.681 30.921 1.00 95.50 176 ARG A O 1
ATOM 1390 N N . ASP A 1 177 ? -23.510 2.263 29.208 1.00 95.94 177 ASP A N 1
ATOM 1391 C CA . ASP A 1 177 ? -24.836 1.798 29.599 1.00 95.94 177 ASP A CA 1
ATOM 1392 C C . ASP A 1 177 ? -24.949 0.266 29.473 1.00 95.94 177 ASP A C 1
ATOM 1394 O O . ASP A 1 177 ? -25.114 -0.266 28.367 1.00 95.94 177 ASP A O 1
ATOM 1398 N N . PRO A 1 178 ? -24.970 -0.463 30.607 1.00 94.50 178 PRO A N 1
ATOM 1399 C CA . PRO A 1 178 ? -25.173 -1.910 30.638 1.00 94.50 178 PRO A CA 1
ATOM 1400 C C . PRO A 1 178 ? -26.437 -2.412 29.916 1.00 94.50 178 PRO A C 1
ATOM 1402 O O . PRO A 1 178 ? -26.484 -3.580 29.523 1.00 94.50 178 PRO A O 1
ATOM 1405 N N . GLN A 1 179 ? -27.466 -1.576 29.716 1.00 95.75 179 GLN A N 1
ATOM 1406 C CA . GLN A 1 179 ? -28.697 -1.973 29.016 1.00 95.75 179 GLN A CA 1
ATOM 1407 C C . GLN A 1 179 ? -28.483 -2.226 27.518 1.00 95.75 179 GLN A C 1
ATOM 1409 O O . GLN A 1 179 ? -29.256 -2.950 26.884 1.00 95.75 179 GLN A O 1
ATOM 1414 N N . THR A 1 180 ? -27.403 -1.701 26.939 1.00 96.44 180 THR A N 1
ATOM 1415 C CA . THR A 1 180 ? -27.088 -1.859 25.511 1.00 96.44 180 THR A CA 1
ATOM 1416 C C . THR A 1 180 ? -26.434 -3.207 25.182 1.00 96.44 180 THR A C 1
ATOM 1418 O O . THR A 1 180 ? -26.122 -3.486 24.022 1.00 96.44 180 THR A O 1
ATOM 1421 N N . ARG A 1 181 ? -26.309 -4.113 26.166 1.00 95.94 181 ARG A N 1
ATOM 1422 C CA . ARG A 1 181 ? -25.698 -5.451 26.044 1.00 95.94 181 ARG A CA 1
ATOM 1423 C C . ARG A 1 181 ? -26.154 -6.227 24.811 1.00 95.94 181 ARG A C 1
ATOM 1425 O O . ARG A 1 181 ? -25.314 -6.808 24.125 1.00 95.94 181 ARG A O 1
ATOM 1432 N N . LYS A 1 182 ? -27.453 -6.170 24.495 1.00 97.06 182 LYS A N 1
ATOM 1433 C CA . LYS A 1 182 ? -28.060 -6.828 23.328 1.00 97.06 182 LYS A CA 1
ATOM 1434 C C . LYS A 1 182 ? -27.507 -6.314 21.991 1.00 97.06 182 LYS A C 1
ATOM 1436 O O . LYS A 1 182 ? -27.391 -7.093 21.049 1.00 97.06 182 LYS A O 1
ATOM 1441 N N . ASN A 1 183 ? -27.180 -5.025 21.892 1.00 96.31 183 ASN 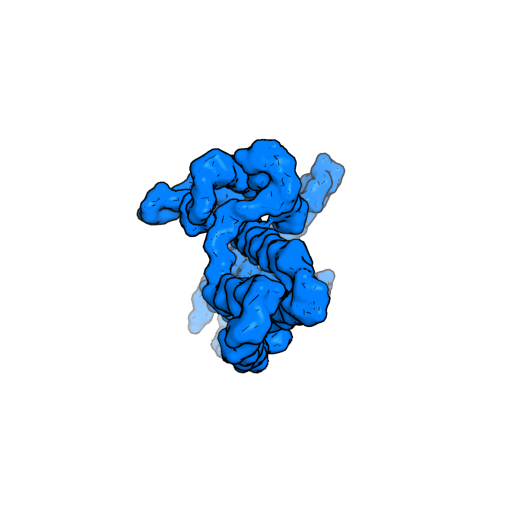A N 1
ATOM 1442 C CA . ASN A 1 183 ? -26.573 -4.450 20.689 1.00 96.31 183 ASN A CA 1
ATOM 1443 C C . ASN A 1 183 ? -25.121 -4.912 20.543 1.00 96.31 183 ASN A C 1
ATOM 1445 O O . ASN A 1 183 ? -24.734 -5.322 19.453 1.00 96.31 183 ASN A O 1
ATOM 1449 N N . TRP A 1 184 ? -24.362 -4.950 21.645 1.00 97.62 184 TRP A N 1
ATOM 1450 C CA . TRP A 1 184 ? -23.003 -5.501 21.656 1.00 97.62 184 TRP A CA 1
ATOM 1451 C C . TRP A 1 184 ? -22.972 -6.990 21.275 1.00 97.62 184 TRP A C 1
ATOM 1453 O O . TRP A 1 184 ? -22.144 -7.398 20.466 1.00 97.62 184 TRP A O 1
ATOM 1463 N N . ASP A 1 185 ? -23.898 -7.807 21.795 1.00 97.38 185 ASP A N 1
ATOM 1464 C CA . ASP A 1 185 ? -24.008 -9.227 21.409 1.00 97.38 185 ASP A CA 1
ATOM 1465 C C . ASP A 1 185 ? -24.286 -9.405 19.910 1.00 97.38 185 ASP A C 1
ATOM 1467 O O . ASP A 1 185 ? -23.682 -10.265 19.269 1.00 97.38 185 ASP A O 1
ATOM 1471 N N . ARG A 1 186 ? -25.165 -8.570 19.339 1.00 97.19 186 ARG A N 1
ATOM 1472 C CA . ARG A 1 186 ? -25.455 -8.585 17.900 1.00 97.19 186 ARG A CA 1
ATOM 1473 C C . ARG A 1 186 ? -24.220 -8.213 17.077 1.00 97.19 186 ARG A C 1
ATOM 1475 O O . ARG A 1 186 ? -23.851 -8.967 16.187 1.00 97.19 186 ARG A O 1
ATOM 1482 N N . ALA A 1 187 ? -23.547 -7.114 17.420 1.00 96.88 187 ALA A N 1
ATOM 1483 C CA . ALA A 1 187 ? -22.347 -6.671 16.714 1.00 96.88 187 ALA A CA 1
ATOM 1484 C C . ALA A 1 187 ? -21.226 -7.727 16.756 1.00 96.88 187 ALA A C 1
ATOM 1486 O O . ALA A 1 187 ? -20.567 -7.973 15.748 1.00 96.88 187 ALA A O 1
ATOM 1487 N N . ILE A 1 188 ? -21.039 -8.405 17.898 1.00 97.69 188 ILE A N 1
ATOM 1488 C CA . ILE A 1 188 ? -20.108 -9.538 18.007 1.00 97.69 188 ILE A CA 1
ATOM 1489 C C . ILE A 1 188 ? -20.476 -10.655 17.028 1.00 97.69 188 ILE A C 1
ATOM 1491 O O . ILE A 1 188 ? -19.581 -11.184 16.366 1.00 97.69 188 ILE A O 1
ATOM 1495 N N . ALA A 1 189 ? -21.753 -11.042 16.961 1.00 97.19 189 ALA A N 1
ATOM 1496 C CA . ALA A 1 189 ? -22.204 -12.127 16.094 1.00 97.19 189 ALA A CA 1
ATOM 1497 C C . ALA A 1 189 ? -21.954 -11.795 14.615 1.00 97.19 189 ALA A C 1
ATOM 1499 O O . ALA A 1 189 ? -21.304 -12.578 13.922 1.00 97.19 189 ALA A O 1
ATOM 1500 N N . ASP A 1 190 ? -22.360 -10.599 14.183 1.00 96.06 190 ASP A N 1
ATOM 1501 C CA . ASP A 1 190 ? -22.216 -10.130 12.801 1.00 96.06 190 ASP A CA 1
ATOM 1502 C C . ASP A 1 190 ? -20.734 -10.066 12.379 1.00 96.06 190 ASP A C 1
ATOM 1504 O O . ASP A 1 190 ? -20.346 -10.517 11.297 1.00 96.06 190 ASP A O 1
ATOM 1508 N N . VAL A 1 191 ? -19.866 -9.543 13.255 1.00 95.69 191 VAL A N 1
ATOM 1509 C CA . VAL A 1 191 ? -18.421 -9.462 12.990 1.00 95.69 191 VAL A CA 1
ATOM 1510 C C . VAL A 1 191 ? -17.768 -10.840 12.979 1.00 95.69 191 VAL A C 1
ATOM 1512 O O . VAL A 1 191 ? -16.901 -11.088 12.140 1.00 95.69 191 VAL A O 1
ATOM 1515 N N . SER A 1 192 ? -18.177 -11.742 13.873 1.00 95.75 192 SER A N 1
ATOM 1516 C CA . SER A 1 192 ? -17.639 -13.107 13.916 1.00 95.75 192 SER A CA 1
ATOM 1517 C C . SER A 1 192 ? -17.976 -13.862 12.631 1.00 95.75 192 SER A C 1
ATOM 1519 O O . SER A 1 192 ? -17.073 -14.395 11.989 1.00 95.75 192 SER A O 1
ATOM 1521 N N . GLU A 1 193 ? -19.237 -13.808 12.189 1.00 95.62 193 GLU A N 1
ATOM 1522 C CA . GLU A 1 193 ? -19.676 -14.405 10.923 1.00 95.62 193 GLU A CA 1
ATOM 1523 C C . GLU A 1 193 ? -18.892 -13.835 9.733 1.00 95.62 193 GLU A C 1
ATOM 1525 O O . GLU A 1 193 ? -18.375 -14.582 8.895 1.00 95.62 193 GLU A O 1
ATOM 1530 N N . ARG A 1 194 ? -18.717 -12.506 9.689 1.00 94.06 194 ARG A N 1
ATOM 1531 C CA . ARG A 1 194 ? -17.913 -11.846 8.654 1.00 94.06 194 ARG A CA 1
ATOM 1532 C C . ARG A 1 194 ? -16.474 -12.356 8.643 1.00 94.06 194 ARG A C 1
ATOM 1534 O O . ARG A 1 194 ? -15.959 -12.660 7.568 1.00 94.06 194 ARG A O 1
ATOM 1541 N N . ILE A 1 195 ? -15.811 -12.410 9.800 1.00 94.06 195 ILE A N 1
ATOM 1542 C CA . ILE A 1 195 ? -14.415 -12.858 9.923 1.00 94.06 195 ILE A CA 1
ATOM 1543 C C . ILE A 1 195 ? -14.279 -14.325 9.510 1.00 94.06 195 ILE A C 1
ATOM 1545 O O . ILE A 1 195 ? -13.330 -14.668 8.798 1.00 94.06 195 ILE A O 1
ATOM 1549 N N . ASP A 1 196 ? -15.228 -15.173 9.894 1.00 93.75 196 ASP A N 1
ATOM 1550 C CA . ASP A 1 196 ? -15.222 -16.590 9.539 1.00 93.75 196 ASP A CA 1
ATOM 1551 C C . ASP A 1 196 ? -15.422 -16.823 8.041 1.00 93.75 196 ASP A C 1
ATOM 1553 O O . ASP A 1 196 ? -14.792 -17.722 7.476 1.00 93.75 196 ASP A O 1
ATOM 1557 N N . GLY A 1 197 ? -16.185 -15.953 7.373 1.00 92.44 197 GLY A N 1
ATOM 1558 C CA . GLY A 1 197 ? -16.310 -15.928 5.916 1.00 92.44 197 GLY A CA 1
ATOM 1559 C C . GLY A 1 197 ? -15.041 -15.487 5.168 1.00 92.44 197 GLY A C 1
ATOM 1560 O O . GLY A 1 197 ? -14.937 -15.694 3.955 1.00 92.44 197 GLY A O 1
ATOM 1561 N N . LEU A 1 198 ? -14.047 -14.893 5.844 1.00 90.00 198 LEU A N 1
ATOM 1562 C CA . LEU A 1 198 ? -12.798 -14.475 5.204 1.00 90.00 198 LEU A CA 1
ATOM 1563 C C . LEU A 1 198 ? -11.842 -15.657 4.993 1.00 90.00 198 LEU A C 1
ATOM 1565 O O . LEU A 1 198 ? -11.588 -16.473 5.884 1.00 90.00 198 LEU A O 1
ATOM 1569 N N . LYS A 1 199 ? -11.178 -15.670 3.829 1.00 89.38 199 LYS A N 1
ATOM 1570 C CA . LYS A 1 199 ? -10.030 -16.556 3.576 1.00 89.38 199 LYS A CA 1
ATOM 1571 C C . LYS A 1 199 ? -8.922 -16.292 4.599 1.00 89.38 199 LYS A C 1
ATOM 1573 O O . LYS A 1 199 ? -8.611 -15.130 4.879 1.00 89.38 199 LYS A O 1
ATOM 1578 N N . VAL A 1 200 ? -8.271 -17.358 5.078 1.00 85.75 200 VAL A N 1
ATOM 1579 C CA . VAL A 1 200 ? -7.178 -17.318 6.073 1.00 85.75 200 VAL A CA 1
ATOM 1580 C C . VAL A 1 200 ? -5.922 -16.661 5.491 1.00 85.75 200 VAL A C 1
ATOM 1582 O O . VAL A 1 200 ? -4.959 -17.299 5.081 1.00 85.75 200 VAL A O 1
ATOM 1585 N N . THR A 1 201 ? -5.966 -15.337 5.432 1.00 84.81 201 THR A N 1
ATOM 1586 C CA . THR A 1 201 ? -4.976 -14.445 4.828 1.00 84.81 201 THR A CA 1
ATOM 1587 C C . THR A 1 201 ? -4.644 -13.316 5.804 1.00 84.81 201 THR A C 1
ATOM 1589 O O . THR A 1 201 ? -5.221 -13.224 6.891 1.00 84.81 201 THR A O 1
ATOM 1592 N N . GLY A 1 202 ? -3.734 -12.416 5.416 1.00 81.81 202 GLY A N 1
ATOM 1593 C CA . GLY A 1 202 ? -3.409 -11.231 6.216 1.00 81.81 202 GLY A CA 1
ATOM 1594 C C . GLY A 1 202 ? -4.635 -10.379 6.568 1.00 81.81 202 GLY A C 1
ATOM 1595 O O . GLY A 1 202 ? -4.711 -9.867 7.680 1.00 81.81 202 GLY A O 1
ATOM 1596 N N . SER A 1 203 ? -5.627 -10.297 5.676 1.00 84.56 203 SER A N 1
ATOM 1597 C CA . SER A 1 203 ? -6.859 -9.533 5.910 1.00 84.56 203 SER A CA 1
ATOM 1598 C C . SER A 1 203 ? -7.695 -10.102 7.057 1.00 84.56 203 SER A C 1
ATOM 1600 O O . SER A 1 203 ? -8.160 -9.335 7.898 1.00 84.56 203 SER A O 1
ATOM 1602 N N . ARG A 1 204 ? -7.833 -11.435 7.131 1.00 90.81 204 ARG A N 1
ATOM 1603 C CA . ARG A 1 204 ? -8.538 -12.111 8.231 1.00 90.81 204 ARG A CA 1
ATOM 1604 C C . ARG A 1 204 ? -7.820 -11.884 9.559 1.00 90.81 204 ARG A C 1
ATOM 1606 O O . ARG A 1 204 ? -8.436 -11.411 10.503 1.00 90.81 204 ARG A O 1
ATOM 1613 N N . ARG A 1 205 ? -6.502 -12.111 9.595 1.00 91.69 205 ARG A N 1
ATOM 1614 C CA . ARG A 1 205 ? -5.683 -11.907 10.806 1.00 91.69 205 ARG A CA 1
ATOM 1615 C C . ARG A 1 205 ? -5.757 -10.472 11.323 1.00 91.69 205 ARG A C 1
ATOM 1617 O O . ARG A 1 205 ? -5.790 -10.234 12.527 1.00 91.69 205 ARG A O 1
ATOM 1624 N N . ALA A 1 206 ? -5.778 -9.500 10.413 1.00 90.75 206 ALA A N 1
ATOM 1625 C CA . ALA A 1 206 ? -5.918 -8.103 10.783 1.00 90.75 206 ALA A CA 1
ATOM 1626 C C . ALA A 1 206 ? -7.297 -7.833 11.420 1.00 90.75 206 ALA A C 1
ATOM 1628 O O . ALA A 1 206 ? -7.354 -7.133 12.433 1.00 90.75 206 ALA A O 1
ATOM 1629 N N . ALA A 1 207 ? -8.374 -8.395 10.855 1.00 92.94 207 ALA A N 1
ATOM 1630 C CA . ALA A 1 207 ? -9.732 -8.268 11.385 1.00 92.94 207 ALA A CA 1
ATOM 1631 C C . ALA A 1 207 ? -9.883 -8.942 12.764 1.00 92.94 207 ALA A C 1
ATOM 1633 O O . ALA A 1 207 ? -10.389 -8.322 13.694 1.00 92.94 207 ALA A O 1
ATOM 1634 N N . GLU A 1 208 ? -9.351 -10.156 12.936 1.00 95.50 208 GLU A N 1
ATOM 1635 C CA . GLU A 1 208 ? -9.314 -10.880 14.220 1.00 95.50 208 GLU A CA 1
ATOM 1636 C C . GLU A 1 208 ? -8.599 -10.076 15.317 1.00 95.50 208 GLU A C 1
ATOM 1638 O O . GLU A 1 208 ? -9.028 -10.040 16.473 1.00 95.50 208 GLU A O 1
ATOM 1643 N N . ARG A 1 209 ? -7.516 -9.378 14.961 1.00 95.62 209 ARG A N 1
ATOM 1644 C CA . ARG A 1 209 ? -6.766 -8.548 15.907 1.00 95.62 209 ARG A CA 1
ATOM 1645 C C . ARG A 1 209 ? -7.576 -7.339 16.382 1.00 95.62 209 ARG A C 1
ATOM 1647 O O . ARG A 1 209 ? -7.661 -7.135 17.585 1.00 95.62 209 ARG A O 1
ATOM 1654 N N . VAL A 1 210 ? -8.173 -6.547 15.485 1.00 95.38 210 VAL A N 1
ATOM 1655 C CA . VAL A 1 210 ? -8.975 -5.383 15.923 1.00 95.38 210 VAL A CA 1
ATOM 1656 C C . VAL A 1 210 ? -10.227 -5.834 16.680 1.00 95.38 210 VAL A C 1
ATOM 1658 O O . VAL A 1 210 ? -10.556 -5.253 17.711 1.00 95.38 210 VAL A O 1
ATOM 1661 N N . PHE A 1 211 ? -10.858 -6.930 16.247 1.00 97.06 211 PHE A N 1
ATOM 1662 C CA . PHE A 1 211 ? -11.992 -7.536 16.941 1.00 97.06 211 PHE A CA 1
ATOM 1663 C C . PHE A 1 211 ? -11.635 -7.946 18.376 1.00 97.06 211 PHE A C 1
ATOM 1665 O O . PHE A 1 211 ? -12.321 -7.560 19.322 1.00 97.06 211 PHE A O 1
ATOM 1672 N N . SER A 1 212 ? -10.523 -8.665 18.561 1.00 97.69 212 SER A N 1
ATOM 1673 C CA . SER A 1 212 ? -10.071 -9.078 19.896 1.00 97.69 212 SER A CA 1
ATOM 1674 C C . SER A 1 212 ? -9.660 -7.896 20.780 1.00 97.69 212 SER A C 1
ATOM 1676 O O . SER A 1 212 ? -9.949 -7.912 21.974 1.00 97.69 212 SER A O 1
ATOM 1678 N N . GLN A 1 213 ? -9.055 -6.845 20.215 1.00 97.62 213 GLN A N 1
ATOM 1679 C CA . GLN A 1 213 ? -8.700 -5.631 20.958 1.00 97.62 213 GLN A CA 1
ATOM 1680 C C . GLN A 1 213 ? -9.928 -4.841 21.429 1.00 97.62 213 GLN A C 1
ATOM 1682 O O . GLN A 1 213 ? -9.961 -4.437 22.590 1.00 97.62 213 GLN A O 1
ATOM 1687 N N . ILE A 1 214 ? -10.943 -4.652 20.576 1.00 97.44 214 ILE A N 1
ATOM 1688 C CA . ILE A 1 214 ? -12.187 -3.970 20.972 1.00 97.44 214 ILE A CA 1
ATOM 1689 C C . ILE A 1 214 ? -12.923 -4.801 22.026 1.00 97.44 214 ILE A C 1
ATOM 1691 O O . ILE A 1 214 ? -13.348 -4.260 23.042 1.00 97.44 214 ILE A O 1
ATOM 1695 N N . LYS A 1 215 ? -13.004 -6.126 21.852 1.00 97.75 215 LYS A N 1
ATOM 1696 C CA . LYS A 1 215 ? -13.618 -7.006 22.853 1.00 97.75 215 LYS A CA 1
ATOM 1697 C C . LYS A 1 215 ? -12.939 -6.887 24.219 1.00 97.75 215 LYS A C 1
ATOM 1699 O O . LYS A 1 215 ? -13.625 -6.705 25.221 1.00 97.75 215 LYS A O 1
ATOM 1704 N N . LEU A 1 216 ? -11.608 -6.922 24.248 1.00 97.62 216 LEU A N 1
ATOM 1705 C CA . LEU A 1 216 ? -10.832 -6.761 25.477 1.00 97.62 216 LEU A CA 1
ATOM 1706 C C . LEU A 1 216 ? -11.054 -5.386 26.129 1.00 97.62 216 LEU A C 1
ATOM 1708 O O . LEU A 1 216 ? -11.126 -5.292 27.351 1.00 97.62 216 LEU A O 1
ATOM 1712 N N . ALA A 1 217 ? -11.173 -4.322 25.331 1.00 97.25 217 ALA A N 1
ATOM 1713 C CA . ALA A 1 217 ? -11.463 -2.980 25.829 1.00 97.25 217 ALA A CA 1
ATOM 1714 C C . ALA A 1 217 ? -12.830 -2.909 26.530 1.00 97.25 217 ALA A C 1
ATOM 1716 O O . ALA A 1 217 ? -12.931 -2.370 27.632 1.00 97.25 217 ALA A O 1
ATOM 1717 N N . VAL A 1 218 ? -13.854 -3.519 25.926 1.00 96.94 218 VAL A N 1
ATOM 1718 C CA . VAL A 1 218 ? -15.209 -3.604 26.491 1.00 96.94 218 VAL A CA 1
ATOM 1719 C C . VAL A 1 218 ? -15.232 -4.450 27.763 1.00 96.94 218 VAL A C 1
ATOM 1721 O O . VAL A 1 218 ? -15.803 -4.026 28.763 1.00 96.94 218 VAL A O 1
ATOM 1724 N N . GLU A 1 219 ? -14.558 -5.604 27.775 1.00 96.31 219 GLU A N 1
ATOM 1725 C CA . GLU A 1 219 ? -14.420 -6.453 28.971 1.00 96.31 219 GLU A CA 1
ATOM 1726 C C . GLU A 1 219 ? -13.756 -5.717 30.143 1.00 96.31 219 GLU A C 1
ATOM 1728 O O . GLU A 1 219 ? -14.082 -5.963 31.302 1.00 96.31 219 GLU A O 1
ATOM 1733 N N . GLN A 1 220 ? -12.833 -4.801 29.845 1.00 96.88 220 GLN A N 1
ATOM 1734 C CA . GLN A 1 220 ? -12.142 -3.993 30.846 1.00 96.88 220 GLN A CA 1
ATOM 1735 C C . GLN A 1 220 ? -12.871 -2.692 31.202 1.00 96.88 220 GLN A C 1
ATOM 1737 O O . GLN A 1 220 ? -12.406 -1.990 32.099 1.00 96.88 220 GLN A O 1
ATOM 1742 N N . GLY A 1 221 ? -13.968 -2.351 30.517 1.00 95.88 221 GLY A N 1
ATOM 1743 C CA . GLY A 1 221 ? -14.677 -1.085 30.713 1.00 95.88 221 GLY A CA 1
ATOM 1744 C C . GLY A 1 221 ? -13.852 0.150 30.332 1.00 95.88 221 GLY A C 1
ATOM 1745 O O . GLY A 1 221 ? -14.008 1.197 30.953 1.00 95.88 221 GLY A O 1
ATOM 1746 N N . ARG A 1 222 ? -12.925 0.022 29.374 1.00 96.75 222 ARG A N 1
ATOM 1747 C CA . ARG A 1 222 ? -11.938 1.057 29.024 1.00 96.75 222 ARG A CA 1
ATOM 1748 C C . ARG A 1 222 ? -12.131 1.573 27.604 1.00 96.75 222 ARG A C 1
ATOM 1750 O O . ARG A 1 222 ? -11.632 0.973 26.649 1.00 96.75 222 ARG A O 1
ATOM 1757 N N . GLU A 1 223 ? -12.829 2.698 27.469 1.00 95.19 223 GLU A N 1
ATOM 1758 C CA . GLU A 1 223 ? -13.087 3.342 26.171 1.00 95.19 223 GLU A CA 1
ATOM 1759 C C . GLU A 1 223 ? -11.784 3.703 25.441 1.00 95.19 223 GLU A C 1
ATOM 1761 O O . GLU A 1 223 ? -11.668 3.497 24.236 1.00 95.19 223 GLU A O 1
ATOM 1766 N N . GLU A 1 224 ? -10.746 4.120 26.170 1.00 96.00 224 GLU A N 1
ATOM 1767 C CA . GLU A 1 224 ? -9.463 4.526 25.593 1.00 96.00 224 GLU A CA 1
ATOM 1768 C C . GLU A 1 224 ? -8.719 3.377 24.889 1.00 96.00 224 GLU A C 1
ATOM 1770 O O . GLU A 1 224 ? -7.929 3.596 23.959 1.00 96.00 224 GLU A O 1
ATOM 1775 N N . LEU A 1 225 ? -8.968 2.132 25.313 1.00 96.31 225 LEU A N 1
ATOM 1776 C CA . LEU A 1 225 ? -8.432 0.945 24.650 1.00 96.31 225 LEU A CA 1
ATOM 1777 C C . LEU A 1 225 ? -9.189 0.649 23.352 1.00 96.31 225 LEU A C 1
ATOM 1779 O O . LEU A 1 225 ? -8.560 0.237 22.374 1.00 96.31 225 LEU A O 1
ATOM 1783 N N . ALA A 1 226 ? -10.501 0.903 23.315 1.00 94.56 226 ALA A N 1
ATOM 1784 C CA . ALA A 1 226 ? -11.311 0.768 22.107 1.00 94.56 226 ALA A CA 1
ATOM 1785 C C . ALA A 1 226 ? -10.922 1.839 21.072 1.00 94.56 226 ALA A C 1
ATOM 1787 O O . ALA A 1 226 ? -10.664 1.502 19.913 1.00 94.56 226 ALA A O 1
ATOM 1788 N N . ASP A 1 227 ? -10.748 3.090 21.510 1.00 94.38 227 ASP A N 1
ATOM 1789 C CA . ASP A 1 227 ? -10.221 4.189 20.690 1.00 94.38 227 ASP A CA 1
ATOM 1790 C C . ASP A 1 227 ? -8.866 3.834 20.077 1.00 94.38 227 ASP A C 1
ATOM 1792 O O . ASP A 1 227 ? -8.629 3.998 18.876 1.00 94.38 227 ASP A O 1
ATOM 1796 N N . SER A 1 228 ? -7.960 3.308 20.906 1.00 95.06 228 SER A N 1
ATOM 1797 C CA . SER A 1 228 ? -6.629 2.897 20.465 1.00 95.06 228 SER A CA 1
ATOM 1798 C C . SER A 1 228 ? -6.700 1.761 19.443 1.00 95.06 228 SER A C 1
ATOM 1800 O O . SER A 1 228 ? -5.990 1.807 18.437 1.00 95.06 228 SER A O 1
ATOM 1802 N N . ALA A 1 229 ? -7.568 0.767 19.657 1.00 94.94 229 ALA A N 1
ATOM 1803 C CA . ALA A 1 229 ? -7.761 -0.346 18.730 1.00 94.94 229 ALA A CA 1
ATOM 1804 C C . ALA A 1 229 ? -8.210 0.145 17.344 1.00 94.94 229 ALA A C 1
ATOM 1806 O O . ALA A 1 229 ? -7.595 -0.202 16.331 1.00 94.94 229 ALA A O 1
ATOM 1807 N N . VAL A 1 230 ? -9.222 1.018 17.298 1.00 93.44 230 VAL A N 1
ATOM 1808 C CA . VAL A 1 230 ? -9.719 1.608 16.046 1.00 93.44 230 VAL A CA 1
ATOM 1809 C C . VAL A 1 230 ? -8.657 2.496 15.395 1.00 93.44 230 VAL A C 1
ATOM 1811 O O . VAL A 1 230 ? -8.430 2.401 14.186 1.00 93.44 230 VAL A O 1
ATOM 1814 N N . LYS A 1 231 ? -7.942 3.312 16.178 1.00 92.81 231 LYS A N 1
ATOM 1815 C CA . LYS A 1 231 ? -6.851 4.159 15.680 1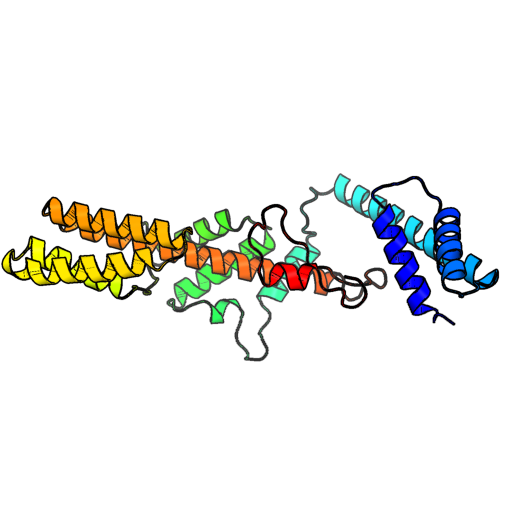.00 92.81 231 LYS A CA 1
ATOM 1816 C C . LYS A 1 231 ? -5.769 3.335 14.981 1.00 92.81 231 LYS A C 1
ATOM 1818 O O . LYS A 1 231 ? -5.416 3.637 13.842 1.00 92.81 231 LYS A O 1
ATOM 1823 N N . TYR A 1 232 ? -5.232 2.304 15.635 1.00 93.12 232 TYR A N 1
ATOM 1824 C CA . TYR A 1 232 ? -4.163 1.490 15.047 1.00 93.12 232 TYR A CA 1
ATOM 1825 C C . TYR A 1 232 ? -4.657 0.641 13.872 1.00 93.12 232 TYR A C 1
ATOM 1827 O O . TYR A 1 232 ? -3.919 0.459 12.906 1.00 93.12 232 TYR A O 1
ATOM 1835 N N . TRP A 1 233 ? -5.916 0.198 13.888 1.00 92.25 233 TRP A N 1
ATOM 1836 C CA . TRP A 1 233 ? -6.541 -0.431 12.726 1.00 92.25 233 TRP A CA 1
ATOM 1837 C C . TRP A 1 233 ? -6.553 0.488 11.499 1.00 92.25 233 TRP A C 1
ATOM 1839 O O . TRP A 1 233 ? -6.111 0.089 10.418 1.00 92.25 233 TRP A O 1
ATOM 1849 N N . LEU A 1 234 ? -7.019 1.727 11.663 1.00 90.88 234 LEU A N 1
ATOM 1850 C CA . LEU A 1 234 ? -7.063 2.712 10.582 1.00 90.88 234 LEU A CA 1
ATOM 1851 C C . LEU A 1 234 ? -5.662 3.089 10.097 1.00 90.88 234 LEU A C 1
ATOM 1853 O O . LEU A 1 234 ? -5.435 3.211 8.892 1.00 90.88 234 LEU A O 1
ATOM 1857 N N . TYR A 1 235 ? -4.710 3.214 11.021 1.00 92.12 235 TYR A N 1
ATOM 1858 C CA . TYR A 1 235 ? -3.313 3.458 10.687 1.00 92.12 235 TYR A CA 1
ATOM 1859 C C . TYR A 1 235 ? -2.719 2.327 9.834 1.00 92.12 235 TYR A C 1
ATOM 1861 O O . TYR A 1 235 ? -2.126 2.587 8.787 1.00 92.12 235 TYR A O 1
ATOM 1869 N N . ASP A 1 236 ? -2.946 1.067 10.207 1.00 90.56 236 ASP A N 1
ATOM 1870 C CA . ASP A 1 236 ? -2.459 -0.083 9.439 1.00 90.56 236 ASP A CA 1
ATOM 1871 C C . ASP A 1 236 ? -3.112 -0.167 8.050 1.00 90.56 236 ASP A C 1
ATOM 1873 O O . ASP A 1 236 ? -2.448 -0.497 7.062 1.00 90.56 236 ASP A O 1
ATOM 1877 N N . LYS A 1 237 ? -4.400 0.187 7.937 1.00 87.56 237 LYS A N 1
ATOM 1878 C CA . LYS A 1 237 ? -5.095 0.298 6.643 1.00 87.56 237 LYS A CA 1
ATOM 1879 C C . LYS A 1 237 ? -4.500 1.392 5.768 1.00 87.56 237 LYS A C 1
ATOM 1881 O O . LYS A 1 237 ? -4.316 1.165 4.570 1.00 87.56 237 LYS A O 1
ATOM 1886 N N . GLN A 1 238 ? -4.158 2.534 6.358 1.00 90.25 238 GLN A N 1
ATOM 1887 C CA . GLN A 1 238 ? -3.460 3.605 5.661 1.00 90.25 238 GLN A CA 1
ATOM 1888 C C . GLN A 1 238 ? -2.099 3.136 5.151 1.00 90.25 238 GLN A C 1
ATOM 1890 O O . GLN A 1 238 ? -1.829 3.259 3.960 1.00 90.25 238 GLN A O 1
ATOM 1895 N N . LEU A 1 239 ? -1.270 2.522 5.998 1.00 90.81 239 LEU A N 1
ATOM 1896 C CA . LEU A 1 239 ? 0.034 2.002 5.577 1.00 90.81 239 LEU A CA 1
ATOM 1897 C C . LEU A 1 239 ? -0.085 0.956 4.464 1.00 90.81 239 LEU A C 1
ATOM 1899 O O . LEU A 1 239 ? 0.694 0.971 3.511 1.00 90.81 239 LEU A O 1
ATOM 1903 N N . TYR A 1 240 ? -1.077 0.069 4.548 1.00 86.56 240 TYR A N 1
ATOM 1904 C CA . TYR A 1 240 ? -1.358 -0.898 3.491 1.00 86.56 240 TYR A CA 1
ATOM 1905 C C . TYR A 1 240 ? -1.743 -0.212 2.172 1.00 86.56 240 TYR A C 1
ATOM 1907 O O . TYR A 1 240 ? -1.241 -0.595 1.112 1.00 86.56 240 TYR A O 1
ATOM 1915 N N . SER A 1 241 ? -2.587 0.821 2.233 1.00 85.31 241 SER A N 1
ATOM 1916 C CA . SER A 1 241 ? -2.976 1.629 1.074 1.00 85.31 241 SER A CA 1
ATOM 1917 C C . SER A 1 241 ? -1.767 2.323 0.442 1.00 85.31 241 SER A C 1
ATOM 1919 O O . SER A 1 241 ? -1.500 2.137 -0.745 1.00 85.31 241 SER A O 1
ATOM 1921 N N . LEU A 1 242 ? -0.954 3.013 1.252 1.00 88.19 242 LEU A N 1
ATOM 1922 C CA . LEU A 1 242 ? 0.287 3.658 0.810 1.00 88.19 242 LEU A CA 1
ATOM 1923 C C . LEU A 1 242 ? 1.250 2.652 0.176 1.00 88.19 242 LEU A C 1
ATOM 1925 O O . LEU A 1 242 ? 1.854 2.942 -0.851 1.00 88.19 242 LEU A O 1
ATOM 1929 N N . LYS A 1 243 ? 1.369 1.447 0.742 1.00 88.19 243 LYS A N 1
ATOM 1930 C CA . LYS A 1 243 ? 2.218 0.385 0.191 1.00 88.19 243 LYS A CA 1
ATOM 1931 C C . LYS A 1 243 ? 1.738 -0.101 -1.168 1.00 88.19 243 LYS A C 1
ATOM 1933 O O . LYS A 1 243 ? 2.565 -0.357 -2.040 1.00 88.19 243 LYS A O 1
ATOM 1938 N N . ARG A 1 244 ? 0.424 -0.247 -1.354 1.00 82.88 244 ARG A N 1
ATOM 1939 C CA . ARG A 1 244 ? -0.153 -0.607 -2.656 1.00 82.88 244 ARG A CA 1
ATOM 1940 C C . ARG A 1 244 ? 0.104 0.480 -3.685 1.00 82.88 244 ARG A C 1
ATOM 1942 O O . ARG A 1 244 ? 0.572 0.146 -4.764 1.00 82.88 244 ARG A O 1
ATOM 1949 N N . ILE A 1 245 ? -0.136 1.738 -3.318 1.00 81.62 245 ILE A N 1
ATOM 1950 C CA . ILE A 1 245 ? 0.164 2.908 -4.149 1.00 81.62 245 ILE A CA 1
ATOM 1951 C C . ILE A 1 245 ? 1.638 2.875 -4.551 1.00 81.62 245 ILE A C 1
ATOM 1953 O O . ILE A 1 245 ? 1.945 2.684 -5.719 1.00 81.62 245 ILE A O 1
ATOM 1957 N N . ALA A 1 246 ? 2.557 2.919 -3.585 1.00 85.25 246 ALA A N 1
ATOM 1958 C CA . ALA A 1 246 ? 3.989 2.946 -3.860 1.00 85.25 246 ALA A CA 1
ATOM 1959 C C . ALA A 1 246 ? 4.451 1.776 -4.735 1.00 85.25 246 ALA A C 1
ATOM 1961 O O . ALA A 1 246 ? 5.230 1.973 -5.660 1.00 85.25 246 ALA A O 1
ATOM 1962 N N . ARG A 1 247 ? 3.963 0.555 -4.487 1.00 81.25 247 ARG A N 1
ATOM 1963 C CA . ARG A 1 247 ? 4.336 -0.602 -5.305 1.00 81.25 247 ARG A CA 1
ATOM 1964 C C . ARG A 1 247 ? 3.860 -0.462 -6.749 1.00 81.25 247 ARG A C 1
ATOM 1966 O O . ARG A 1 247 ? 4.654 -0.699 -7.652 1.00 81.25 247 ARG A O 1
ATOM 1973 N N . THR A 1 248 ? 2.591 -0.119 -6.952 1.00 77.31 248 THR A N 1
ATOM 1974 C CA . THR A 1 248 ? 2.012 0.011 -8.293 1.00 77.31 248 THR A CA 1
ATOM 1975 C C . THR A 1 248 ? 2.691 1.140 -9.057 1.00 77.31 248 THR A C 1
ATOM 1977 O O . THR A 1 248 ? 3.222 0.899 -10.134 1.00 77.31 248 THR A O 1
ATOM 1980 N N . GLU A 1 249 ? 2.770 2.325 -8.457 1.00 77.19 249 GLU A N 1
ATOM 1981 C CA . GLU A 1 249 ? 3.347 3.521 -9.072 1.00 77.19 249 GLU A CA 1
ATOM 1982 C C . GLU A 1 249 ? 4.791 3.313 -9.503 1.00 77.19 249 GLU A C 1
ATOM 1984 O O . GLU A 1 249 ? 5.160 3.545 -10.653 1.00 77.19 249 GLU A O 1
ATOM 1989 N N . MET A 1 250 ? 5.614 2.829 -8.574 1.00 79.44 250 MET A N 1
ATOM 1990 C CA . MET A 1 250 ? 7.033 2.645 -8.838 1.00 79.44 250 MET A CA 1
ATOM 1991 C C . MET A 1 250 ? 7.261 1.541 -9.871 1.00 79.44 250 MET A C 1
ATOM 1993 O O . MET A 1 250 ? 8.148 1.673 -10.710 1.00 79.44 250 MET A O 1
ATOM 1997 N N . SER A 1 251 ? 6.457 0.472 -9.843 1.00 76.81 251 SER A N 1
ATOM 1998 C CA . SER A 1 251 ? 6.556 -0.612 -10.822 1.00 76.81 251 SER A CA 1
ATOM 1999 C C . SER A 1 251 ? 6.132 -0.161 -12.218 1.00 76.81 251 SER A C 1
ATOM 2001 O O . SER A 1 251 ? 6.795 -0.526 -13.184 1.00 76.81 251 SER A O 1
ATOM 2003 N N . VAL A 1 252 ? 5.050 0.616 -12.337 1.00 75.75 252 VAL A N 1
ATOM 2004 C CA . VAL A 1 252 ? 4.568 1.132 -13.626 1.00 75.75 252 VAL A CA 1
ATOM 2005 C C . VAL A 1 252 ? 5.581 2.108 -14.215 1.00 75.75 252 VAL A C 1
ATOM 2007 O O . VAL A 1 252 ? 5.988 1.927 -15.361 1.00 75.75 252 VAL A O 1
ATOM 2010 N N . ALA A 1 253 ? 6.057 3.068 -13.417 1.00 74.62 253 ALA A N 1
ATOM 2011 C CA . ALA A 1 253 ? 7.058 4.038 -13.851 1.00 74.62 253 ALA A CA 1
ATOM 2012 C C . ALA A 1 253 ? 8.348 3.354 -14.328 1.00 74.62 253 ALA A C 1
ATOM 2014 O O . ALA A 1 253 ? 8.862 3.672 -15.396 1.00 74.62 253 ALA A O 1
ATOM 2015 N N . MET A 1 254 ? 8.847 2.367 -13.575 1.00 73.00 254 MET A N 1
ATOM 2016 C CA . MET A 1 254 ? 10.041 1.606 -13.961 1.00 73.00 254 MET A CA 1
ATOM 2017 C C . MET A 1 254 ? 9.822 0.768 -15.219 1.00 73.00 254 MET A C 1
ATOM 2019 O O . MET A 1 254 ? 10.686 0.737 -16.089 1.00 73.00 254 MET A O 1
ATOM 2023 N N . HIS A 1 255 ? 8.673 0.103 -15.338 1.00 74.44 255 HIS A N 1
ATOM 2024 C CA . HIS A 1 255 ? 8.345 -0.692 -16.517 1.00 74.44 255 HIS A CA 1
ATOM 2025 C C . HIS A 1 255 ? 8.321 0.166 -17.789 1.00 74.44 255 HIS A C 1
ATOM 2027 O O . HIS A 1 255 ? 8.969 -0.173 -18.777 1.00 74.44 255 HIS A O 1
ATOM 2033 N N . GLN A 1 256 ? 7.633 1.307 -17.739 1.00 74.38 256 GLN A N 1
ATOM 2034 C CA . GLN A 1 256 ? 7.567 2.253 -18.851 1.00 74.38 256 GLN A CA 1
ATOM 2035 C C . GLN A 1 256 ? 8.941 2.840 -19.189 1.00 74.38 256 GLN A C 1
ATOM 2037 O O . GLN A 1 256 ? 9.265 2.983 -20.363 1.00 74.38 256 GLN A O 1
ATOM 2042 N N . ALA A 1 257 ? 9.769 3.126 -18.182 1.00 71.00 257 ALA A N 1
ATOM 2043 C CA . ALA A 1 257 ? 11.123 3.633 -18.386 1.00 71.00 257 ALA A CA 1
ATOM 2044 C C . ALA A 1 257 ? 12.027 2.659 -19.130 1.00 71.00 257 ALA A C 1
ATOM 2046 O O . ALA A 1 257 ? 12.794 3.071 -19.996 1.00 71.00 257 ALA A O 1
ATOM 2047 N N . VAL A 1 258 ? 11.947 1.375 -18.767 1.00 72.12 258 VAL A N 1
ATOM 2048 C CA . VAL A 1 258 ? 12.691 0.314 -19.444 1.00 72.12 258 VAL A CA 1
ATOM 2049 C C . VAL A 1 258 ? 12.262 0.255 -20.898 1.00 72.12 258 VAL A C 1
ATOM 2051 O O . VAL A 1 258 ? 13.123 0.360 -21.759 1.00 72.12 258 VAL A O 1
ATOM 2054 N N . ILE A 1 259 ? 10.953 0.201 -21.168 1.00 75.62 259 ILE A N 1
ATOM 2055 C CA . ILE A 1 259 ? 10.440 0.170 -22.542 1.00 75.62 259 ILE A CA 1
ATOM 2056 C C . ILE A 1 259 ? 10.914 1.393 -23.330 1.00 75.62 259 ILE A C 1
ATOM 2058 O O . ILE A 1 259 ? 11.538 1.231 -24.369 1.00 75.62 259 ILE A O 1
ATOM 2062 N N . ALA A 1 260 ? 10.693 2.607 -22.824 1.00 74.75 260 ALA A N 1
ATOM 2063 C CA . ALA A 1 260 ? 11.091 3.835 -23.513 1.00 74.75 260 ALA A CA 1
ATOM 2064 C C . ALA A 1 260 ? 12.613 3.922 -23.737 1.00 74.75 260 ALA A C 1
ATOM 2066 O O . ALA A 1 260 ? 13.079 4.487 -24.723 1.00 74.75 260 ALA A O 1
ATOM 2067 N N . GLY A 1 261 ? 13.406 3.356 -22.824 1.00 69.75 261 GLY A N 1
ATOM 2068 C CA . GLY A 1 261 ? 14.862 3.340 -22.929 1.00 69.75 261 GLY A CA 1
ATOM 2069 C C . GLY A 1 261 ? 15.398 2.361 -23.968 1.00 69.75 261 GLY A C 1
ATOM 2070 O O . GLY A 1 261 ? 16.539 2.520 -24.396 1.00 69.75 261 GLY A O 1
ATOM 2071 N N . THR A 1 262 ? 14.602 1.365 -24.364 1.00 74.00 262 THR A N 1
ATOM 2072 C CA . THR A 1 262 ? 15.046 0.267 -25.233 1.00 74.00 262 THR A CA 1
ATOM 2073 C C . THR A 1 262 ? 14.161 0.027 -26.457 1.00 74.00 262 THR A C 1
ATOM 2075 O O . THR A 1 262 ? 14.494 -0.815 -27.278 1.00 74.00 262 THR A O 1
ATOM 2078 N N . GLU A 1 263 ? 13.057 0.756 -26.631 1.00 75.25 263 GLU A N 1
ATOM 2079 C CA . GLU A 1 263 ? 12.105 0.553 -27.738 1.00 75.25 263 GLU A CA 1
ATOM 2080 C C . GLU A 1 263 ? 12.699 0.791 -29.133 1.00 75.25 263 GLU A C 1
ATOM 2082 O O . GLU A 1 263 ? 12.210 0.220 -30.101 1.00 75.25 263 GLU A O 1
ATOM 2087 N N . ASN A 1 264 ? 13.752 1.608 -29.228 1.00 73.31 264 ASN A N 1
ATOM 2088 C CA . ASN A 1 264 ? 14.463 1.902 -30.475 1.00 73.31 264 ASN A CA 1
ATOM 2089 C C . ASN A 1 264 ? 15.765 1.091 -30.621 1.00 73.31 264 ASN A C 1
ATOM 2091 O O . ASN A 1 264 ? 16.571 1.383 -31.502 1.00 73.31 264 ASN A O 1
ATOM 2095 N N . ASP A 1 265 ? 16.020 0.132 -29.726 1.00 70.25 265 ASP A N 1
ATOM 2096 C CA . ASP A 1 265 ? 17.168 -0.765 -29.824 1.00 70.25 265 ASP A CA 1
ATOM 2097 C C . ASP A 1 265 ? 16.782 -1.989 -30.663 1.00 70.25 265 ASP A C 1
ATOM 2099 O O . ASP A 1 265 ? 16.073 -2.877 -30.194 1.00 70.25 265 ASP A O 1
ATOM 2103 N N . ASP A 1 266 ? 17.282 -2.053 -31.899 1.00 70.06 266 ASP A N 1
ATOM 2104 C CA . ASP A 1 266 ? 17.010 -3.149 -32.841 1.00 70.06 266 ASP A CA 1
ATOM 2105 C C . ASP A 1 266 ? 17.485 -4.530 -32.334 1.00 70.06 266 ASP A C 1
ATOM 2107 O O . ASP A 1 266 ? 17.102 -5.564 -32.888 1.00 70.06 266 ASP A O 1
ATOM 2111 N N . THR A 1 267 ? 18.320 -4.577 -31.286 1.00 69.31 267 THR A N 1
ATOM 2112 C CA . THR A 1 267 ? 18.730 -5.829 -30.629 1.00 69.31 267 THR A CA 1
ATOM 2113 C C . THR A 1 267 ? 17.700 -6.334 -29.615 1.00 69.31 267 THR A C 1
ATOM 2115 O O . THR A 1 267 ? 17.710 -7.518 -29.260 1.00 69.31 267 THR A O 1
ATOM 2118 N N . ILE A 1 268 ? 16.778 -5.473 -29.173 1.00 66.12 268 ILE A N 1
ATOM 2119 C CA . ILE A 1 268 ? 15.709 -5.808 -28.237 1.00 66.12 268 ILE A CA 1
ATOM 2120 C C . ILE A 1 268 ? 14.488 -6.266 -29.020 1.00 66.12 268 ILE A C 1
ATOM 2122 O O . ILE A 1 268 ? 13.694 -5.497 -29.548 1.00 66.12 268 ILE A O 1
ATOM 2126 N N . ILE A 1 269 ? 14.327 -7.581 -29.063 1.00 66.12 269 ILE A N 1
ATOM 2127 C CA . ILE A 1 269 ? 13.260 -8.219 -29.828 1.00 66.12 269 ILE A CA 1
ATOM 2128 C C . ILE A 1 269 ? 11.911 -8.217 -29.081 1.00 66.12 269 ILE A C 1
ATOM 2130 O O . ILE A 1 269 ? 10.867 -8.341 -29.716 1.00 66.12 269 ILE A O 1
ATOM 2134 N N . GLY A 1 270 ? 11.895 -8.045 -27.750 1.00 70.62 270 GLY A N 1
ATOM 2135 C CA . GLY A 1 270 ? 10.663 -7.967 -26.955 1.00 70.62 270 GLY A CA 1
ATOM 2136 C C . GLY A 1 270 ? 10.882 -7.861 -25.441 1.00 70.62 270 GLY A C 1
ATOM 2137 O O . GLY A 1 270 ? 12.014 -7.863 -24.961 1.00 70.62 270 GLY A O 1
ATOM 2138 N N . TYR A 1 271 ? 9.777 -7.797 -24.686 1.00 75.19 271 TYR A N 1
ATOM 2139 C CA . TYR A 1 271 ? 9.760 -7.703 -23.220 1.00 75.19 271 TYR A CA 1
ATOM 2140 C C . TYR A 1 271 ? 8.993 -8.877 -22.608 1.00 75.19 271 TYR A C 1
ATOM 2142 O O . TYR A 1 271 ? 7.907 -9.217 -23.077 1.00 75.19 271 TYR A O 1
ATOM 2150 N N . GLN A 1 272 ? 9.524 -9.457 -21.530 1.00 72.81 272 GLN A N 1
ATOM 2151 C CA . GLN A 1 272 ? 8.896 -10.564 -20.807 1.00 72.81 272 GLN A CA 1
ATOM 2152 C C . GLN A 1 272 ? 8.572 -10.158 -19.365 1.00 72.81 272 GLN A C 1
ATOM 2154 O O . GLN A 1 272 ? 9.396 -9.560 -18.667 1.00 72.81 272 GLN A O 1
ATOM 2159 N N . TRP A 1 273 ? 7.384 -10.535 -18.895 1.00 74.44 273 TRP A N 1
ATOM 2160 C CA . TRP A 1 273 ? 7.022 -10.445 -17.484 1.00 74.44 273 TRP A CA 1
ATOM 2161 C C . TRP A 1 273 ? 7.641 -11.617 -16.724 1.00 74.44 273 TRP A C 1
ATOM 2163 O O . TRP A 1 273 ? 7.436 -12.772 -17.082 1.00 74.44 273 TRP A O 1
ATOM 2173 N N . ARG A 1 274 ? 8.387 -11.339 -15.651 1.00 73.25 274 ARG A N 1
ATOM 2174 C CA . ARG A 1 274 ? 8.957 -12.384 -14.788 1.00 73.25 274 ARG A CA 1
ATOM 2175 C C . ARG A 1 274 ? 8.290 -12.360 -13.425 1.00 73.25 274 ARG A C 1
ATOM 2177 O O . ARG A 1 274 ? 8.213 -11.312 -12.784 1.00 73.25 274 ARG A O 1
ATOM 2184 N N . LEU A 1 275 ? 7.847 -13.528 -12.966 1.00 71.06 275 LEU A N 1
ATOM 2185 C CA . LEU A 1 275 ? 7.372 -13.686 -11.598 1.00 71.06 275 LEU A CA 1
ATOM 2186 C C . LEU A 1 275 ? 8.539 -13.577 -10.618 1.00 71.06 275 LEU A C 1
ATOM 2188 O O . LEU A 1 275 ? 9.635 -14.089 -10.851 1.00 71.06 275 LEU A O 1
ATOM 2192 N N . SER A 1 276 ? 8.274 -12.928 -9.487 1.00 67.81 276 SER A N 1
ATOM 2193 C CA . SER A 1 276 ? 9.171 -12.990 -8.336 1.00 67.81 276 SER A CA 1
ATOM 2194 C C . SER A 1 276 ? 9.258 -14.429 -7.829 1.00 67.81 276 SER A C 1
ATOM 2196 O O . SER A 1 276 ? 8.249 -15.129 -7.777 1.00 67.81 276 SER A O 1
ATOM 2198 N N . SER A 1 277 ? 10.424 -14.836 -7.325 1.00 66.44 277 SER A N 1
ATOM 2199 C CA . SER A 1 277 ? 10.600 -16.128 -6.643 1.00 66.44 277 SER A CA 1
ATOM 2200 C C . SER A 1 277 ? 9.741 -16.277 -5.378 1.00 66.44 277 SER A C 1
ATOM 2202 O O . SER A 1 277 ? 9.642 -17.361 -4.815 1.00 66.44 277 SER A O 1
ATOM 2204 N N . THR A 1 278 ? 9.145 -15.181 -4.905 1.00 61.84 278 THR A N 1
ATOM 2205 C CA . THR A 1 278 ? 8.230 -15.126 -3.757 1.00 61.84 278 THR A CA 1
ATOM 2206 C C . THR A 1 278 ? 6.751 -15.115 -4.153 1.00 61.84 278 THR A C 1
ATOM 2208 O O . THR A 1 278 ? 5.895 -14.924 -3.289 1.00 61.84 278 THR A O 1
ATOM 2211 N N . HIS A 1 279 ? 6.429 -15.276 -5.438 1.00 69.88 279 HIS A N 1
ATOM 2212 C CA . HIS A 1 279 ? 5.053 -15.421 -5.904 1.00 69.88 279 HIS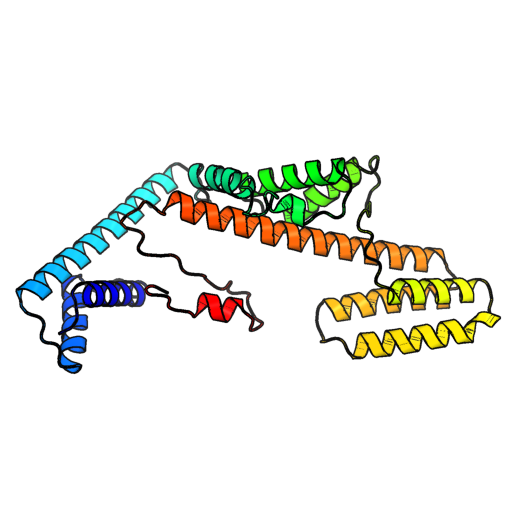 A CA 1
ATOM 2213 C C . HIS A 1 279 ? 4.576 -16.853 -5.606 1.00 69.88 279 HIS A C 1
ATOM 2215 O O . HIS A 1 279 ? 5.123 -17.823 -6.119 1.00 69.88 279 HIS A O 1
ATOM 2221 N N . VAL A 1 280 ? 3.633 -16.983 -4.666 1.00 71.31 280 VAL A N 1
ATOM 2222 C CA . VAL A 1 280 ? 3.144 -18.281 -4.143 1.00 71.31 280 VAL A CA 1
ATOM 2223 C C . VAL A 1 280 ? 1.683 -18.534 -4.528 1.00 71.31 280 VAL A C 1
ATOM 2225 O O . VAL A 1 280 ? 1.191 -19.654 -4.421 1.00 71.31 280 VAL A O 1
ATOM 2228 N N . VAL A 1 281 ? 0.956 -17.489 -4.928 1.00 75.31 281 VAL A N 1
ATOM 2229 C CA . VAL A 1 281 ? -0.494 -17.536 -5.129 1.00 75.31 281 VAL A CA 1
ATOM 2230 C C . VAL A 1 281 ? -0.789 -17.329 -6.597 1.00 75.31 281 VAL A C 1
ATOM 2232 O O . VAL A 1 281 ? -0.577 -16.229 -7.086 1.00 75.31 281 VAL A O 1
ATOM 2235 N N . THR A 1 282 ? -1.342 -18.348 -7.253 1.00 79.94 282 THR A N 1
ATOM 2236 C CA . THR A 1 282 ? -1.733 -18.250 -8.660 1.00 79.94 282 THR A CA 1
ATOM 2237 C C . THR A 1 282 ? -2.734 -17.112 -8.879 1.00 79.94 282 THR A C 1
ATOM 2239 O O . THR A 1 282 ? -3.808 -17.096 -8.270 1.00 79.94 282 THR A O 1
ATOM 2242 N N . ASP A 1 283 ? -2.385 -16.166 -9.742 1.00 78.31 283 ASP A N 1
ATOM 2243 C CA . ASP A 1 283 ? -3.175 -14.998 -10.107 1.00 78.31 283 ASP A CA 1
ATOM 2244 C C . ASP A 1 283 ? -2.943 -14.588 -11.578 1.00 78.31 283 ASP A C 1
ATOM 2246 O O . ASP A 1 283 ? -2.415 -15.343 -12.394 1.00 78.31 283 ASP A O 1
ATOM 2250 N N . ILE A 1 284 ? -3.402 -13.393 -11.964 1.00 75.62 284 ILE A N 1
ATOM 2251 C CA . ILE A 1 284 ? -3.258 -12.897 -13.341 1.00 75.62 284 ILE A CA 1
ATOM 2252 C C . ILE A 1 284 ? -1.787 -12.707 -13.751 1.00 75.62 284 ILE A C 1
ATOM 2254 O O . ILE A 1 284 ? -1.476 -12.702 -14.942 1.00 75.62 284 ILE A O 1
ATOM 2258 N N . CYS A 1 285 ? -0.870 -12.573 -12.789 1.00 76.25 285 CYS A N 1
ATOM 2259 C CA . CYS A 1 285 ? 0.551 -12.444 -13.078 1.00 76.25 285 CYS A CA 1
ATOM 2260 C C . CYS A 1 285 ? 1.103 -13.740 -13.676 1.00 76.25 285 CYS A C 1
ATOM 2262 O O . CYS A 1 285 ? 1.964 -13.656 -14.546 1.00 76.25 285 CYS A O 1
ATOM 2264 N N . ASP A 1 286 ? 0.598 -14.918 -13.281 1.00 80.38 286 ASP A N 1
ATOM 2265 C CA . ASP A 1 286 ? 0.993 -16.190 -13.902 1.00 80.38 286 ASP A CA 1
ATOM 2266 C C . ASP A 1 286 ? 0.622 -16.228 -15.377 1.00 80.38 286 ASP A C 1
ATOM 2268 O O . ASP A 1 286 ? 1.419 -16.663 -16.203 1.00 80.38 286 ASP A O 1
ATOM 2272 N N . TYR A 1 287 ? -0.567 -15.731 -15.726 1.00 80.19 287 TYR A N 1
ATOM 2273 C CA . TYR A 1 287 ? -0.984 -15.621 -17.120 1.00 80.19 287 TYR A CA 1
ATOM 2274 C C . TYR A 1 287 ? -0.037 -14.706 -17.903 1.00 80.19 287 TYR A C 1
ATOM 2276 O O . TYR A 1 287 ? 0.499 -15.116 -18.927 1.00 80.19 287 TYR A O 1
ATOM 2284 N N . TYR A 1 288 ? 0.243 -13.499 -17.401 1.00 75.31 288 TYR A N 1
ATOM 2285 C CA . TYR A 1 288 ? 1.142 -12.566 -18.091 1.00 75.31 288 TYR A CA 1
ATOM 2286 C C . TYR A 1 288 ? 2.597 -13.038 -18.157 1.00 75.31 288 TYR A C 1
ATOM 2288 O O . TYR A 1 288 ? 3.292 -12.709 -19.112 1.00 75.31 288 TYR A O 1
ATOM 2296 N N . ALA A 1 289 ? 3.061 -13.802 -17.170 1.00 77.94 289 ALA A N 1
ATOM 2297 C CA . ALA A 1 289 ? 4.407 -14.362 -17.166 1.00 77.94 289 ALA A CA 1
ATOM 2298 C C . ALA A 1 289 ? 4.544 -15.633 -18.017 1.00 77.94 289 ALA A C 1
ATOM 2300 O O . ALA A 1 289 ? 5.658 -15.993 -18.385 1.00 77.94 289 ALA A O 1
ATOM 2301 N N . SER A 1 290 ? 3.438 -16.325 -18.309 1.00 74.44 290 SER A N 1
ATOM 2302 C CA . SER A 1 290 ? 3.429 -17.556 -19.115 1.00 74.44 290 SER A CA 1
ATOM 2303 C C . SER A 1 290 ? 2.980 -17.350 -20.560 1.00 74.44 290 SER A C 1
ATOM 2305 O O . SER A 1 290 ? 3.147 -18.257 -21.376 1.00 74.44 290 SER A O 1
ATOM 2307 N N . ILE A 1 291 ? 2.398 -16.195 -20.892 1.00 72.31 291 ILE A N 1
ATOM 2308 C CA . ILE A 1 291 ? 1.923 -15.923 -22.245 1.00 72.31 291 ILE A CA 1
ATOM 2309 C C . ILE A 1 291 ? 3.086 -15.605 -23.195 1.00 72.31 291 ILE A C 1
ATOM 2311 O O . ILE A 1 291 ? 3.811 -14.625 -23.032 1.00 72.31 291 ILE A O 1
ATOM 2315 N N . ASP A 1 292 ? 3.205 -16.417 -24.243 1.00 64.88 292 ASP A N 1
ATOM 2316 C CA . ASP A 1 292 ? 4.108 -16.186 -25.368 1.00 64.88 292 ASP A CA 1
ATOM 2317 C C . ASP A 1 292 ? 3.387 -15.370 -26.449 1.00 64.88 292 ASP A C 1
ATOM 2319 O O . ASP A 1 292 ? 2.657 -15.908 -27.283 1.00 64.88 292 ASP A O 1
ATOM 2323 N N . MET A 1 293 ? 3.575 -14.049 -26.438 1.00 63.09 293 MET A N 1
ATOM 2324 C CA . MET A 1 293 ? 3.033 -13.142 -27.467 1.00 63.09 293 MET A CA 1
ATOM 2325 C C . MET A 1 293 ? 3.978 -12.996 -28.678 1.00 63.09 293 MET A C 1
ATOM 2327 O O . MET A 1 293 ? 3.875 -12.042 -29.446 1.00 63.09 293 MET A O 1
ATOM 2331 N N . GLY A 1 294 ? 4.914 -13.934 -28.857 1.00 57.25 294 GLY A N 1
ATOM 2332 C CA . GLY A 1 294 ? 5.854 -14.005 -29.977 1.00 57.25 294 GLY A CA 1
ATOM 2333 C C . GLY A 1 294 ? 7.290 -14.271 -29.527 1.00 57.25 294 GLY A C 1
ATOM 2334 O O . GLY A 1 294 ? 8.027 -14.986 -30.216 1.00 57.25 294 GLY A O 1
ATOM 2335 N N . LEU A 1 295 ? 7.680 -13.721 -28.375 1.00 44.91 295 LEU A N 1
ATOM 2336 C CA . LEU A 1 295 ? 9.008 -13.839 -27.757 1.00 44.91 295 LEU A CA 1
ATOM 2337 C C . LEU A 1 295 ? 8.933 -14.032 -26.230 1.00 44.91 295 LEU A C 1
ATOM 2339 O O . LEU A 1 295 ? 9.932 -13.816 -25.545 1.00 44.91 295 LEU A O 1
ATOM 2343 N N . GLY A 1 296 ? 7.750 -14.398 -25.720 1.00 42.78 296 GLY A N 1
ATOM 2344 C CA . GLY A 1 296 ? 7.515 -14.684 -24.301 1.00 42.78 296 GLY A CA 1
ATOM 2345 C C . GLY A 1 296 ? 7.786 -16.142 -23.979 1.00 42.78 296 GLY A C 1
ATOM 2346 O O . GLY A 1 296 ? 7.305 -17.002 -24.741 1.00 42.78 296 GLY A O 1
#